Protein AF-A0A8T5LVL1-F1 (afdb_monomer_lite)

Foldseek 3Di:
DDDPPPPPDDDPDPQAAQPDFQWAKEFECQPPPVVLNVLGVLQQLSNQVNVHFYWYFPDQQCLQQWAADQPDIGGLVVCVPDPCSVLSSLQRGNLQWADEPAEIEGEPSRDPVSVVVSCVSSNHPYYHYDHCLVVLVVLCVVLVAPQDDSPDNGCLLAWYADHQLQEIEGAPDPVSVVVRVVVVVVDVHYYDHAHSVCSLLSQRQWDDRPLAIEGAPVRVRSCVSSVVSPGHYDHRPHRSVVCVSNVHHPNSRIDTYRPSPPPPPPPDDDDDDDPDDPDRDIGTDHHDD

Sequence (289 aa):
MFTFFQNLNSVSAKKTQVKDFDSALLIGAGAPLAEVFDERFSLAMVLAERGVDVYMHRSVWPRDTLFFSDNNIVDVDKLLESDNYGLEHEAYCGGKFLKGDNFIVASDSMIPAFRPRTEKLLNADKALYLNLTRELAQMYTTLNNDFYDDSDEHIDRLFNIGNRHKKIFTYNLTNLMAMANDVASETSYDVVALPFNEVRFAAVGFVELGDHMVVDCRAKKTMKVLKEVGYKIIPTPLGMIQTNKYLGSVRCTCTEMPKSLIPTVNDELEFKLFDSPKTQEFYKVQASR

Secondary structure (DSSP, 8-state):
----TTS-----S--PPP-S--EEEEEE--TT-HHHHHHHHHHHHHHHTTT--EEEES-S-HHHHEEEETTEEEEGGGGGGSTTHHHHHHHT-GGGEEE-SSEEEEETTS-GGGHHHHHHHHT-SEEEEE--HHHHHHHHHHHT-TT--TT---GGGTEEEETTTTEEEEES-HHHHHHHHHHHHTSS-EEEEE-GGGGGGTTT--EEETTEEEE-TT-HHHHHHHHHHT-EEEE-SS--HHHHHTT--TGGGEEEEEGGGS----S---------SSS---EE-----

Radius of gyration: 18.54 Å; chains: 1; bounding box: 42×41×53 Å

Structure (mmCIF, N/CA/C/O backbone):
data_AF-A0A8T5LVL1-F1
#
_entry.id   AF-A0A8T5LVL1-F1
#
loop_
_atom_site.group_PDB
_atom_site.id
_atom_site.type_symbol
_atom_site.label_atom_id
_atom_site.label_alt_id
_atom_site.label_comp_id
_atom_site.label_asym_id
_atom_site.label_entity_id
_atom_site.label_seq_id
_atom_site.pdbx_PDB_ins_code
_atom_site.Cartn_x
_atom_site.Cartn_y
_atom_site.Cartn_z
_atom_site.occupancy
_atom_site.B_iso_or_equiv
_atom_site.auth_seq_id
_atom_site.auth_comp_id
_atom_site.auth_asym_id
_atom_site.auth_atom_id
_atom_site.pdbx_PDB_model_num
ATOM 1 N N . MET A 1 1 ? 11.716 0.741 33.407 1.00 31.66 1 MET A N 1
ATOM 2 C CA . MET A 1 1 ? 11.274 2.146 33.304 1.00 31.66 1 MET A CA 1
ATOM 3 C C . MET A 1 1 ? 10.116 2.168 32.307 1.00 31.66 1 MET A C 1
ATOM 5 O O . MET A 1 1 ? 10.348 2.296 31.119 1.00 31.66 1 MET A O 1
ATOM 9 N N . PHE A 1 2 ? 8.899 1.885 32.785 1.00 32.06 2 PHE A N 1
ATOM 10 C CA . PHE A 1 2 ? 7.664 1.784 31.994 1.00 32.06 2 PHE A CA 1
ATOM 11 C C . PHE A 1 2 ? 6.700 2.854 32.512 1.00 32.06 2 PHE A C 1
ATOM 13 O O . PHE A 1 2 ? 6.147 2.705 33.597 1.00 32.06 2 PHE A O 1
ATOM 20 N N . THR A 1 3 ? 6.525 3.940 31.765 1.00 32.09 3 THR A N 1
ATOM 21 C CA . THR A 1 3 ? 5.624 5.051 32.130 1.00 32.09 3 THR A CA 1
ATOM 22 C C . THR A 1 3 ? 4.607 5.379 31.033 1.00 32.09 3 THR A C 1
ATOM 24 O O . THR A 1 3 ? 3.977 6.428 31.083 1.00 32.09 3 THR A O 1
ATOM 27 N N . PHE A 1 4 ? 4.393 4.492 30.052 1.00 40.06 4 PHE A N 1
ATOM 28 C CA . PHE A 1 4 ? 3.618 4.830 28.847 1.00 40.06 4 PHE A CA 1
ATOM 29 C C . PHE A 1 4 ? 2.189 4.264 28.759 1.00 40.06 4 PHE A C 1
ATOM 31 O O . PHE A 1 4 ? 1.417 4.705 27.913 1.00 40.06 4 PHE A O 1
ATOM 38 N N . PHE A 1 5 ? 1.768 3.369 29.657 1.00 40.62 5 PHE A N 1
ATOM 39 C CA . PHE A 1 5 ? 0.427 2.759 29.578 1.00 40.62 5 PHE A CA 1
ATOM 40 C C . PHE A 1 5 ? -0.734 3.647 30.068 1.00 40.62 5 PHE A C 1
ATOM 42 O O . PHE A 1 5 ? -1.881 3.210 30.053 1.00 40.62 5 PHE A O 1
ATOM 49 N N . GLN A 1 6 ? -0.490 4.893 30.491 1.00 34.28 6 GLN A N 1
ATOM 50 C CA . GLN A 1 6 ? -1.525 5.707 31.149 1.00 34.28 6 GLN A CA 1
ATOM 51 C C . GLN A 1 6 ? -2.311 6.677 30.249 1.00 34.28 6 GLN A C 1
ATOM 53 O O . GLN A 1 6 ? -3.247 7.297 30.743 1.00 34.28 6 GLN A O 1
ATOM 58 N N . ASN A 1 7 ? -2.035 6.767 28.942 1.00 34.06 7 ASN A N 1
ATOM 59 C CA . ASN A 1 7 ? -2.717 7.740 28.064 1.00 34.06 7 ASN A CA 1
ATOM 60 C C . ASN A 1 7 ? -3.659 7.155 26.994 1.00 34.06 7 ASN A C 1
ATOM 62 O O . ASN A 1 7 ? -4.095 7.887 26.111 1.00 34.06 7 ASN A O 1
ATOM 66 N N . LEU A 1 8 ? -4.059 5.880 27.083 1.00 39.84 8 LEU A N 1
ATOM 67 C CA . LEU A 1 8 ? -5.108 5.326 26.201 1.00 39.84 8 LEU A CA 1
ATOM 68 C C . LEU A 1 8 ? -6.544 5.559 26.706 1.00 39.84 8 LEU A C 1
ATOM 70 O O . LEU A 1 8 ? -7.511 5.158 26.057 1.00 39.84 8 LEU A O 1
ATOM 74 N N . ASN A 1 9 ? -6.714 6.263 27.827 1.00 35.59 9 ASN A N 1
ATOM 75 C CA . ASN A 1 9 ? -8.034 6.617 28.330 1.00 35.59 9 ASN A CA 1
ATOM 76 C C . ASN A 1 9 ? -8.548 7.916 27.701 1.00 35.59 9 ASN A C 1
ATOM 78 O O . ASN A 1 9 ? -8.090 9.005 28.034 1.00 35.59 9 ASN A O 1
ATOM 82 N N . SER A 1 10 ? -9.582 7.748 26.871 1.00 36.44 10 SER A N 1
ATOM 83 C CA . SER A 1 10 ? -10.691 8.672 26.565 1.00 36.44 10 SER A CA 1
ATOM 84 C C . SER A 1 10 ? -10.832 9.051 25.088 1.00 36.44 10 SER A C 1
ATOM 86 O O . SER A 1 10 ? -10.381 10.096 24.657 1.00 36.44 10 SER A O 1
ATOM 88 N N . VAL A 1 11 ? -11.562 8.222 24.330 1.00 35.31 11 VAL A N 1
ATOM 89 C CA . VAL A 1 11 ? -12.791 8.647 23.630 1.00 35.31 11 VAL A CA 1
ATOM 90 C C . VAL A 1 11 ? -13.685 7.409 23.493 1.00 35.31 11 VAL A C 1
ATOM 92 O O . VAL A 1 11 ? -13.465 6.546 22.644 1.00 35.31 11 VAL A O 1
ATOM 95 N N . SER A 1 12 ? -14.719 7.333 24.334 1.00 38.41 12 SER A N 1
ATOM 96 C CA . SER A 1 12 ? -15.876 6.443 24.168 1.00 38.41 12 SER A CA 1
ATOM 97 C C . SER A 1 12 ? -16.752 6.957 23.015 1.00 38.41 12 SER A C 1
ATOM 99 O O . SER A 1 12 ? -17.864 7.445 23.195 1.00 38.41 12 SER A O 1
ATOM 101 N N . ALA A 1 13 ? -16.211 6.924 21.801 1.00 43.75 13 ALA A N 1
ATOM 102 C CA . ALA A 1 13 ? -17.014 6.886 20.592 1.00 43.75 13 ALA A CA 1
ATOM 103 C C . ALA A 1 13 ? -17.188 5.404 20.276 1.00 43.75 13 ALA A C 1
ATOM 105 O O . ALA A 1 13 ? -16.220 4.652 20.396 1.00 43.75 13 ALA A O 1
ATOM 106 N N . LYS A 1 14 ? -18.393 4.964 19.889 1.00 48.97 14 LYS A N 1
ATOM 107 C CA . LYS A 1 14 ? -18.590 3.620 19.326 1.00 48.97 14 LYS A CA 1
ATOM 108 C C . LYS A 1 14 ? -17.524 3.415 18.247 1.00 48.97 14 LYS A C 1
ATOM 110 O O . LYS A 1 14 ? -17.624 4.018 17.181 1.00 48.97 14 LYS A O 1
ATOM 115 N N . LYS A 1 15 ? -16.474 2.644 18.550 1.00 67.00 15 LYS A N 1
ATOM 116 C CA . LYS A 1 15 ? -15.380 2.392 17.611 1.00 67.00 15 LYS A CA 1
ATOM 117 C C . LYS A 1 15 ? -16.007 1.636 16.442 1.00 67.00 15 LYS A C 1
ATOM 119 O O . LYS A 1 15 ? -16.557 0.552 16.639 1.00 67.00 15 LYS A O 1
ATOM 124 N N . THR A 1 16 ? -16.031 2.256 15.262 1.00 75.25 16 THR A N 1
ATOM 125 C CA . THR A 1 16 ? -16.603 1.646 14.059 1.00 75.25 16 THR A CA 1
ATOM 126 C C . THR A 1 16 ? -15.864 0.345 13.785 1.00 75.25 16 THR A C 1
ATOM 128 O O . THR A 1 16 ? -14.645 0.353 13.638 1.00 75.25 16 THR A O 1
ATOM 131 N N . GLN A 1 17 ? -16.604 -0.761 13.774 1.00 86.44 17 GLN A N 1
ATOM 132 C CA . GLN A 1 17 ? -16.056 -2.075 13.460 1.00 86.44 17 GLN A CA 1
ATOM 133 C C . GLN A 1 17 ? -15.735 -2.148 11.969 1.00 86.44 17 GLN A C 1
ATOM 135 O O . GLN A 1 17 ? -16.547 -1.715 11.141 1.00 86.44 17 GLN A O 1
ATOM 140 N N . VAL A 1 18 ? -14.575 -2.712 11.648 1.00 82.56 18 VAL A N 1
ATOM 141 C CA . VAL A 1 18 ? -14.240 -3.118 10.286 1.00 82.56 18 VAL A CA 1
ATOM 142 C C . VAL A 1 18 ? -15.057 -4.367 9.978 1.00 82.56 18 VAL A C 1
ATOM 144 O O . VAL A 1 18 ? -15.079 -5.318 10.755 1.00 82.56 18 VAL A O 1
ATOM 147 N N . LYS A 1 19 ? -15.790 -4.334 8.868 1.00 77.62 19 LYS A N 1
ATOM 148 C CA . LYS A 1 19 ? -16.563 -5.467 8.355 1.00 77.62 19 LYS A CA 1
ATOM 149 C C . LYS A 1 19 ? -16.030 -5.827 6.974 1.00 77.62 19 LYS A C 1
ATOM 151 O O . LYS A 1 19 ? -15.397 -4.991 6.335 1.00 77.62 19 LYS A O 1
ATOM 156 N N . ASP A 1 20 ? -16.317 -7.046 6.530 1.00 76.62 20 ASP A N 1
ATOM 157 C CA . ASP A 1 20 ? -16.031 -7.496 5.162 1.00 76.62 20 ASP A CA 1
ATOM 158 C C . ASP A 1 20 ? -14.530 -7.417 4.801 1.00 76.62 20 ASP A C 1
ATOM 160 O O . ASP A 1 20 ? -14.156 -7.007 3.704 1.00 76.62 20 ASP A O 1
ATOM 164 N N . PHE A 1 21 ? -13.666 -7.768 5.761 1.00 83.56 21 PHE A N 1
ATOM 165 C CA . PHE A 1 21 ? -12.236 -7.993 5.545 1.00 83.56 21 PHE A CA 1
ATOM 166 C C . PHE A 1 21 ? -11.938 -9.487 5.733 1.00 83.56 21 PHE A C 1
ATOM 168 O O . PHE A 1 21 ? -12.046 -10.031 6.839 1.00 83.56 21 PHE A O 1
ATOM 175 N N . ASP A 1 22 ? -11.601 -10.155 4.631 1.00 82.75 22 ASP A N 1
ATOM 176 C CA . ASP A 1 22 ? -11.501 -11.621 4.547 1.00 82.75 22 ASP A CA 1
ATOM 177 C C . ASP A 1 22 ? -10.097 -12.168 4.845 1.00 82.75 22 ASP A C 1
ATOM 179 O O . ASP A 1 22 ? -9.862 -13.376 4.789 1.00 82.75 22 ASP A O 1
ATOM 183 N N . SER A 1 23 ? -9.190 -11.289 5.263 1.00 85.81 23 SER A N 1
ATOM 184 C CA . SER A 1 23 ? -7.816 -11.614 5.641 1.00 85.81 23 SER A CA 1
ATOM 185 C C . SER A 1 23 ? -7.558 -11.286 7.112 1.00 85.81 23 SER A C 1
ATOM 187 O O . SER A 1 23 ? -8.309 -10.549 7.753 1.00 85.81 23 SER A O 1
ATOM 189 N N . ALA A 1 24 ? -6.485 -11.843 7.660 1.00 88.69 24 ALA A N 1
ATOM 190 C CA . ALA A 1 24 ? -5.794 -11.264 8.802 1.00 88.69 24 ALA A CA 1
ATOM 191 C C . ALA A 1 24 ? -4.769 -10.233 8.314 1.00 88.69 24 ALA A C 1
ATOM 193 O O . ALA A 1 24 ? -4.301 -10.287 7.175 1.00 88.69 24 ALA A O 1
ATOM 194 N N . LEU A 1 25 ? -4.390 -9.308 9.192 1.00 92.06 25 LEU A N 1
ATOM 195 C CA . LEU A 1 25 ? -3.299 -8.377 8.944 1.00 92.06 25 LEU A CA 1
ATOM 196 C C . LEU A 1 25 ? -2.078 -8.778 9.769 1.00 92.06 25 LEU A C 1
ATOM 198 O O . LEU A 1 25 ? -2.124 -8.813 11.000 1.00 92.06 25 LEU A O 1
ATOM 202 N N . LEU A 1 26 ? -0.976 -9.057 9.084 1.00 90.56 26 LEU A N 1
ATOM 203 C CA . LEU A 1 26 ? 0.307 -9.335 9.706 1.00 90.56 26 LEU A CA 1
ATOM 204 C C . LEU A 1 26 ? 1.130 -8.051 9.776 1.00 90.56 26 LEU A C 1
ATOM 206 O O . LEU A 1 26 ? 1.414 -7.457 8.742 1.00 90.56 26 LEU A O 1
ATOM 210 N N . ILE A 1 27 ? 1.536 -7.633 10.971 1.00 91.12 27 ILE A N 1
ATOM 211 C CA . ILE A 1 27 ? 2.300 -6.407 11.221 1.00 91.12 27 ILE A CA 1
ATOM 212 C C . ILE A 1 27 ? 3.695 -6.769 11.732 1.00 91.12 27 ILE A C 1
ATOM 214 O O . ILE A 1 27 ? 3.861 -7.616 12.606 1.00 91.12 27 ILE A O 1
ATOM 218 N N . GLY A 1 28 ? 4.723 -6.123 11.193 1.00 87.56 28 GLY A N 1
ATOM 219 C CA . GLY A 1 28 ? 6.102 -6.356 11.602 1.00 87.56 28 GLY A CA 1
ATOM 220 C C . GLY A 1 28 ? 6.395 -5.718 12.953 1.00 87.56 28 GLY A C 1
ATOM 221 O O . GLY A 1 28 ? 6.216 -4.515 13.111 1.00 87.56 28 GLY A O 1
ATOM 222 N N . ALA A 1 29 ? 6.916 -6.474 13.912 1.00 76.25 29 ALA A N 1
ATOM 223 C CA . ALA A 1 29 ? 7.291 -5.982 15.233 1.00 76.25 29 ALA A CA 1
ATOM 224 C C . ALA A 1 29 ? 8.442 -4.972 15.172 1.00 76.25 29 ALA A C 1
ATOM 226 O O . ALA A 1 29 ? 8.540 -4.104 16.028 1.00 76.25 29 ALA A O 1
ATOM 227 N N . GLY A 1 30 ? 9.298 -5.040 14.150 1.00 63.72 30 GLY A N 1
ATOM 228 C CA . GLY A 1 30 ? 10.387 -4.078 13.995 1.00 63.72 30 GLY A CA 1
ATOM 229 C C . GLY A 1 30 ? 11.560 -4.302 14.953 1.00 63.72 30 GLY A C 1
ATOM 230 O O . GLY A 1 30 ? 12.394 -3.416 15.081 1.00 63.72 30 GLY A O 1
ATOM 231 N N . ALA A 1 31 ? 11.660 -5.458 15.619 1.00 57.34 31 ALA A N 1
ATOM 232 C CA . ALA A 1 31 ? 12.810 -5.776 16.466 1.00 57.34 31 ALA A CA 1
ATOM 233 C C . ALA A 1 31 ? 14.105 -5.828 15.622 1.00 57.34 31 ALA A C 1
ATOM 235 O O . ALA A 1 31 ? 14.091 -6.449 14.557 1.00 57.34 31 ALA A O 1
ATOM 236 N N . PRO A 1 32 ? 15.220 -5.202 16.060 1.00 54.16 32 PRO A N 1
ATOM 237 C CA . PRO A 1 32 ? 15.482 -4.615 17.385 1.00 54.16 32 PRO A CA 1
ATOM 238 C C . PRO A 1 32 ? 15.192 -3.100 17.530 1.00 54.16 32 PRO A C 1
ATOM 240 O O . PRO A 1 32 ? 15.604 -2.487 18.513 1.00 54.16 32 PRO A O 1
ATOM 243 N N . LEU A 1 33 ? 14.512 -2.460 16.579 1.00 66.00 33 LEU A N 1
ATOM 244 C CA . LEU A 1 33 ? 14.256 -1.015 16.578 1.00 66.00 33 LEU A CA 1
ATOM 245 C C . LEU A 1 33 ? 13.099 -0.657 17.531 1.00 66.00 33 LEU A C 1
ATOM 247 O O . LEU A 1 33 ? 11.949 -0.538 17.113 1.00 66.00 33 LEU A O 1
ATOM 251 N N . ALA A 1 34 ? 13.400 -0.474 18.822 1.00 68.31 34 ALA A N 1
ATOM 252 C CA . ALA A 1 34 ? 12.400 -0.215 19.870 1.00 68.31 34 ALA A CA 1
ATOM 253 C C . ALA A 1 34 ? 11.428 0.936 19.534 1.00 68.31 34 ALA A C 1
ATOM 255 O O . ALA A 1 34 ? 10.226 0.812 19.742 1.00 68.31 34 ALA A O 1
ATOM 256 N N . GLU A 1 35 ? 11.920 2.026 18.938 1.00 69.88 35 GLU A N 1
ATOM 257 C CA . GLU A 1 35 ? 11.075 3.173 18.575 1.00 69.88 35 GLU A CA 1
ATOM 258 C C . GLU A 1 35 ? 10.087 2.852 17.432 1.00 69.88 35 GLU A C 1
ATOM 260 O O . GLU A 1 35 ? 9.012 3.441 17.350 1.00 69.88 35 GLU A O 1
ATOM 265 N N . VAL A 1 36 ? 10.431 1.904 16.553 1.00 75.69 36 VAL A N 1
ATOM 266 C CA . VAL A 1 36 ? 9.552 1.407 15.479 1.00 75.69 36 VAL A CA 1
ATOM 267 C C . VAL A 1 36 ? 8.518 0.428 16.042 1.00 75.69 36 VAL A C 1
ATOM 269 O O . VAL A 1 36 ? 7.373 0.408 15.583 1.00 75.69 36 VAL A O 1
ATOM 272 N N . PHE A 1 37 ? 8.897 -0.358 17.056 1.00 79.00 37 PHE A N 1
ATOM 273 C CA . PHE A 1 37 ? 7.986 -1.274 17.743 1.00 79.00 37 PHE A CA 1
ATOM 274 C C . PHE A 1 37 ? 6.791 -0.524 18.343 1.00 79.00 37 PHE A C 1
ATOM 276 O O . PHE A 1 37 ? 5.655 -0.949 18.144 1.00 79.00 37 PHE A O 1
ATOM 283 N N . ASP A 1 38 ? 7.014 0.622 18.991 1.00 79.25 38 ASP A N 1
ATOM 284 C CA . ASP A 1 38 ? 5.943 1.401 19.629 1.00 79.25 38 ASP A CA 1
ATOM 285 C C . ASP A 1 38 ? 4.875 1.889 18.632 1.00 79.25 38 ASP A C 1
ATOM 287 O O . ASP A 1 38 ? 3.672 1.767 18.895 1.00 79.25 38 ASP A O 1
ATOM 291 N N . GLU A 1 39 ? 5.288 2.401 17.464 1.00 88.25 39 GLU A N 1
ATOM 292 C CA . GLU A 1 39 ? 4.375 2.847 16.397 1.00 88.25 39 GLU A CA 1
ATOM 293 C C . GLU A 1 39 ? 3.483 1.696 15.916 1.00 88.25 39 GLU A C 1
ATOM 295 O O . GLU A 1 39 ? 2.257 1.826 15.808 1.00 88.25 39 GLU A O 1
ATOM 300 N N . ARG A 1 40 ? 4.104 0.546 15.653 1.00 89.25 40 ARG A N 1
ATOM 301 C CA . ARG A 1 40 ? 3.457 -0.604 15.019 1.00 89.25 40 ARG A CA 1
ATOM 302 C C . ARG A 1 40 ? 2.626 -1.424 15.992 1.00 89.25 40 ARG A C 1
ATOM 304 O O . ARG A 1 40 ? 1.534 -1.854 15.634 1.00 89.25 40 ARG A O 1
ATOM 311 N N . PHE A 1 41 ? 3.084 -1.575 17.231 1.00 87.75 41 PHE A N 1
ATOM 312 C CA . PHE A 1 41 ? 2.302 -2.196 18.294 1.00 87.75 41 PHE A CA 1
ATOM 313 C C . PHE A 1 41 ? 1.048 -1.370 18.600 1.00 87.75 41 PHE A C 1
ATOM 315 O O . PHE A 1 41 ? -0.052 -1.916 18.688 1.00 87.75 41 PHE A O 1
ATOM 322 N N . SER A 1 42 ? 1.175 -0.040 18.671 1.00 87.75 42 SER A N 1
ATOM 323 C CA . SER A 1 42 ? 0.018 0.844 18.855 1.00 87.75 42 SER A CA 1
ATOM 324 C C . SER A 1 42 ? -0.984 0.705 17.706 1.00 87.75 42 SER A C 1
ATOM 326 O O . SER A 1 42 ? -2.191 0.614 17.942 1.00 87.75 42 SER A O 1
ATOM 328 N N . LEU A 1 43 ? -0.500 0.658 16.459 1.00 92.19 43 LEU A N 1
ATOM 329 C CA . LEU A 1 43 ? -1.341 0.400 15.290 1.00 92.19 43 LEU A CA 1
ATOM 330 C C . LEU A 1 43 ? -2.061 -0.954 15.400 1.00 92.19 43 LEU A C 1
ATOM 332 O O . LEU A 1 43 ? -3.274 -1.015 15.197 1.00 92.19 43 LEU A O 1
ATOM 336 N N . ALA A 1 44 ? -1.339 -2.012 15.771 1.00 91.31 44 ALA A N 1
ATOM 337 C CA . ALA A 1 44 ? -1.891 -3.351 15.925 1.00 91.31 44 ALA A CA 1
ATOM 338 C C . ALA A 1 44 ? -3.046 -3.389 16.937 1.00 91.31 44 ALA A C 1
ATOM 340 O O . ALA A 1 44 ? -4.115 -3.920 16.635 1.00 91.31 44 ALA A O 1
ATOM 341 N N . MET A 1 45 ? -2.874 -2.745 18.096 1.00 87.94 45 MET A N 1
ATOM 342 C CA . MET A 1 45 ? -3.916 -2.641 19.122 1.00 87.94 45 MET A CA 1
ATOM 343 C C . MET A 1 45 ? -5.164 -1.911 18.606 1.00 87.94 45 MET A C 1
ATOM 345 O O . MET A 1 45 ? -6.280 -2.402 18.761 1.00 87.94 45 MET A O 1
ATOM 349 N N . VAL A 1 46 ? -4.992 -0.764 17.939 1.00 90.44 46 VAL A N 1
ATOM 350 C CA . VAL A 1 46 ? -6.102 0.033 17.377 1.00 90.44 46 VAL A CA 1
ATOM 351 C C . VAL A 1 46 ? -6.916 -0.756 16.349 1.00 90.44 46 VAL A C 1
ATOM 353 O O . VAL A 1 46 ? -8.140 -0.596 16.281 1.00 90.44 46 VAL A O 1
ATOM 356 N N . LEU A 1 47 ? -6.253 -1.579 15.538 1.00 92.62 47 LEU A N 1
ATOM 357 C CA . LEU A 1 47 ? -6.901 -2.421 14.535 1.00 92.62 47 LEU A CA 1
ATOM 358 C C . LEU A 1 47 ? -7.610 -3.624 15.174 1.00 92.62 47 LEU A C 1
ATOM 360 O O . LEU A 1 47 ? -8.769 -3.876 14.842 1.00 92.62 47 LEU A O 1
ATOM 364 N N . ALA A 1 48 ? -6.987 -4.282 16.156 1.00 90.12 48 ALA A N 1
ATOM 365 C CA . ALA A 1 48 ? -7.606 -5.370 16.916 1.00 90.12 48 ALA A CA 1
ATOM 366 C C . ALA A 1 48 ? -8.888 -4.913 17.641 1.00 90.12 48 ALA A C 1
ATOM 368 O O . ALA A 1 48 ? -9.923 -5.573 17.576 1.00 90.12 48 ALA A O 1
ATOM 369 N N . GLU A 1 49 ? -8.883 -3.721 18.248 1.00 88.12 49 GLU A N 1
ATOM 370 C CA . GLU A 1 49 ? -10.075 -3.112 18.865 1.00 88.12 49 GLU A CA 1
ATOM 371 C C . GLU A 1 49 ? -11.230 -2.850 17.878 1.00 88.12 49 GLU A C 1
ATOM 373 O O . GLU A 1 49 ? -12.384 -2.677 18.283 1.00 88.12 49 GLU A O 1
ATOM 378 N N . ARG A 1 50 ? -10.927 -2.774 16.577 1.00 89.31 50 ARG A N 1
ATOM 379 C CA . ARG A 1 50 ? -11.903 -2.567 15.496 1.00 89.31 50 ARG A CA 1
ATOM 380 C C . ARG A 1 50 ? -12.343 -3.873 14.838 1.00 89.31 50 ARG A C 1
ATOM 382 O O . ARG A 1 50 ? -13.030 -3.809 13.821 1.00 89.31 50 ARG A O 1
ATOM 389 N N . GLY A 1 51 ? -11.967 -5.014 15.414 1.00 88.44 51 GLY A N 1
ATOM 390 C CA . GLY A 1 51 ? -12.368 -6.336 14.942 1.00 88.44 51 GLY A CA 1
ATOM 391 C C . GLY A 1 51 ? -11.526 -6.871 13.786 1.00 88.44 51 GLY A C 1
ATOM 392 O O . GLY A 1 51 ? -11.946 -7.819 13.132 1.00 88.44 51 GLY A O 1
ATOM 393 N N . VAL A 1 52 ? -10.361 -6.275 13.513 1.00 90.62 52 VAL A N 1
ATOM 394 C CA . VAL A 1 52 ? -9.401 -6.827 12.549 1.00 90.62 52 VAL A CA 1
ATOM 395 C C . VAL A 1 52 ? -8.616 -7.943 13.236 1.00 90.62 52 VAL A C 1
ATOM 397 O O . VAL A 1 52 ? -8.089 -7.739 14.329 1.00 90.62 52 VAL A O 1
ATOM 400 N N . ASP A 1 53 ? -8.499 -9.103 12.593 1.00 89.50 53 ASP A N 1
ATOM 401 C CA . ASP A 1 53 ? -7.604 -10.166 13.052 1.00 89.50 53 ASP A CA 1
ATOM 402 C C . ASP A 1 53 ? -6.153 -9.738 12.799 1.00 89.50 53 ASP A C 1
ATOM 404 O O . ASP A 1 53 ? -5.683 -9.748 11.661 1.00 89.50 53 ASP A O 1
ATOM 408 N N . VAL A 1 54 ? -5.447 -9.313 13.851 1.00 89.88 54 VAL A N 1
ATOM 409 C CA . VAL A 1 54 ? -4.079 -8.786 13.750 1.00 89.88 54 VAL A CA 1
ATOM 410 C C . VAL A 1 54 ? -3.074 -9.739 14.383 1.00 89.88 54 VAL A C 1
ATOM 412 O O . VAL A 1 54 ? -3.252 -10.195 15.514 1.00 89.88 54 VAL A O 1
ATOM 415 N N . TYR A 1 55 ? -1.977 -9.979 13.668 1.00 88.50 55 TYR A N 1
ATOM 416 C CA . TYR A 1 55 ? -0.839 -10.765 14.129 1.00 88.50 55 TYR A CA 1
ATOM 417 C C . TYR A 1 55 ? 0.435 -9.930 14.050 1.00 88.50 55 TYR A C 1
ATOM 419 O O . TYR A 1 55 ? 0.656 -9.225 13.071 1.00 88.50 55 TYR A O 1
ATOM 427 N N . MET A 1 56 ? 1.294 -10.024 15.058 1.00 86.44 56 MET A N 1
ATOM 428 C CA . MET A 1 56 ? 2.638 -9.450 15.027 1.00 86.44 56 MET A CA 1
ATOM 429 C C . MET A 1 56 ? 3.639 -10.508 14.552 1.00 86.44 56 MET A C 1
ATOM 431 O O . MET A 1 56 ? 3.546 -11.668 14.953 1.00 86.44 56 MET A O 1
ATOM 435 N N . HIS A 1 57 ? 4.602 -10.111 13.721 1.00 82.75 57 HIS A N 1
ATOM 436 C CA . HIS A 1 57 ? 5.675 -10.964 13.200 1.00 82.75 57 HIS A CA 1
ATOM 437 C C . HIS A 1 57 ? 7.049 -10.374 13.502 1.00 82.75 57 HIS A C 1
ATOM 439 O O . HIS A 1 57 ? 7.200 -9.160 13.551 1.00 82.75 57 HIS A O 1
ATOM 445 N N . ARG A 1 58 ? 8.089 -11.202 13.625 1.00 76.69 58 ARG A N 1
ATOM 446 C CA . ARG A 1 58 ? 9.456 -10.714 13.886 1.00 76.69 58 ARG A CA 1
ATOM 447 C C . ARG A 1 58 ? 10.054 -9.852 12.761 1.00 76.69 58 ARG A C 1
ATOM 449 O O . ARG A 1 58 ? 10.904 -9.016 13.045 1.00 76.69 58 ARG A O 1
ATOM 456 N N . SER A 1 59 ? 9.636 -10.058 11.505 1.00 78.50 59 SER A N 1
ATOM 457 C CA . SER A 1 59 ? 10.168 -9.307 10.351 1.00 78.50 59 SER A CA 1
ATOM 458 C C . SER A 1 59 ? 9.903 -7.810 10.511 1.00 78.50 59 SER A C 1
ATOM 460 O O . SER A 1 59 ? 8.818 -7.397 10.924 1.00 78.50 59 SER A O 1
ATOM 462 N N . VAL A 1 60 ? 10.897 -6.989 10.167 1.00 79.38 60 VAL A N 1
ATOM 463 C CA . VAL A 1 60 ? 10.746 -5.530 10.142 1.00 79.38 60 VAL A CA 1
ATOM 464 C C . VAL A 1 60 ? 9.861 -5.106 8.968 1.00 79.38 60 VAL A C 1
ATOM 466 O O . VAL A 1 60 ? 9.092 -4.162 9.115 1.00 79.38 60 VAL A O 1
ATOM 469 N N . TRP A 1 61 ? 9.893 -5.809 7.842 1.00 85.75 61 TRP A N 1
ATOM 470 C CA . TRP A 1 61 ? 9.117 -5.465 6.650 1.00 85.75 61 TRP A CA 1
ATOM 471 C C . TRP A 1 61 ? 8.418 -6.721 6.135 1.00 85.75 61 TRP A C 1
ATOM 473 O O . TRP A 1 61 ? 8.831 -7.297 5.134 1.00 85.75 61 TRP A O 1
ATOM 483 N N . PRO A 1 62 ? 7.364 -7.203 6.825 1.00 85.44 62 PRO A N 1
ATOM 484 C CA . PRO A 1 62 ? 6.699 -8.442 6.430 1.00 85.44 62 PRO A CA 1
ATOM 485 C C . PRO A 1 62 ? 6.068 -8.339 5.040 1.00 85.44 62 PRO A C 1
ATOM 487 O O . PRO A 1 62 ? 5.912 -9.361 4.388 1.00 85.44 62 PRO A O 1
ATOM 490 N N . ARG A 1 63 ? 5.739 -7.126 4.569 1.00 88.38 63 ARG A N 1
ATOM 491 C CA . ARG A 1 63 ? 5.336 -6.900 3.179 1.00 88.38 63 ARG A CA 1
ATOM 492 C C . ARG A 1 63 ? 6.403 -7.376 2.202 1.00 88.38 63 ARG A C 1
ATOM 494 O O . ARG A 1 63 ? 6.068 -8.028 1.222 1.00 88.38 63 ARG A O 1
ATOM 501 N N . ASP A 1 64 ? 7.653 -7.037 2.477 1.00 84.06 64 ASP A N 1
ATOM 502 C CA . ASP A 1 64 ? 8.753 -7.284 1.557 1.00 84.06 64 ASP A CA 1
ATOM 503 C C . ASP A 1 64 ? 9.231 -8.729 1.621 1.00 84.06 64 ASP A C 1
ATOM 505 O O . ASP A 1 64 ? 9.675 -9.255 0.610 1.00 84.06 64 ASP A O 1
ATOM 509 N N . THR A 1 65 ? 9.069 -9.393 2.770 1.00 77.38 65 THR A N 1
ATOM 510 C CA . THR A 1 65 ? 9.658 -10.720 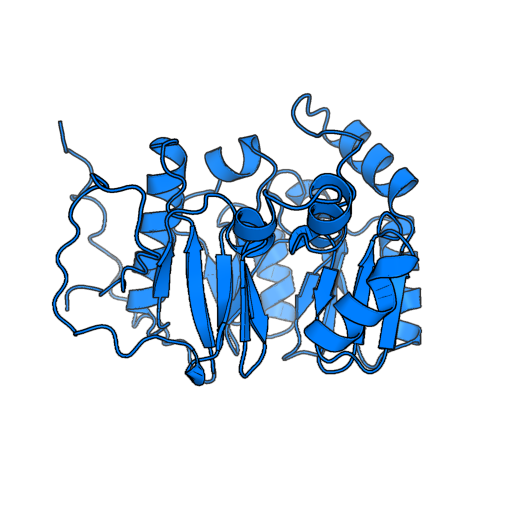2.985 1.00 77.38 65 THR A CA 1
ATOM 511 C C . THR A 1 65 ? 8.661 -11.876 3.013 1.00 77.38 65 THR A C 1
ATOM 513 O O . THR A 1 65 ? 9.068 -13.028 2.867 1.00 77.38 65 THR A O 1
ATOM 516 N N . LEU A 1 66 ? 7.356 -11.610 3.157 1.00 78.56 66 LEU A N 1
ATOM 517 C CA . LEU A 1 66 ? 6.325 -12.647 3.253 1.00 78.56 66 LEU A CA 1
ATOM 518 C C . LEU A 1 66 ? 5.229 -12.467 2.204 1.00 78.56 66 LEU A C 1
ATOM 520 O O . LEU A 1 66 ? 4.457 -11.506 2.217 1.00 78.56 66 LEU A O 1
ATOM 524 N N . PHE A 1 67 ? 5.110 -13.472 1.345 1.00 75.69 67 PHE A N 1
ATOM 525 C CA . PHE A 1 67 ? 4.129 -13.524 0.273 1.00 75.69 67 PHE A CA 1
ATOM 526 C C . PHE A 1 67 ? 3.104 -14.592 0.574 1.00 75.69 67 PHE A C 1
ATOM 528 O O . PHE A 1 67 ? 3.438 -15.768 0.734 1.00 75.69 67 PHE A O 1
ATOM 535 N N . PHE A 1 68 ? 1.846 -14.182 0.585 1.00 73.69 68 PHE A N 1
ATOM 536 C CA . PHE A 1 68 ? 0.728 -15.078 0.793 1.00 73.69 68 PHE A CA 1
ATOM 537 C C . PHE A 1 68 ? -0.042 -15.257 -0.514 1.00 73.69 68 PHE A C 1
ATOM 539 O O . PHE A 1 68 ? -0.377 -14.297 -1.204 1.00 73.69 68 PHE A O 1
ATOM 546 N N . SER A 1 69 ? -0.332 -16.510 -0.834 1.00 67.12 69 SER A N 1
ATOM 547 C CA . SER A 1 69 ? -1.346 -16.915 -1.811 1.00 67.12 69 SER A CA 1
ATOM 548 C C . SER A 1 69 ? -2.375 -17.778 -1.086 1.00 67.12 69 SER A C 1
ATOM 550 O O . SER A 1 69 ? -2.111 -18.201 0.036 1.00 67.12 69 SER A O 1
ATOM 552 N N . ASP A 1 70 ? -3.514 -18.089 -1.703 1.00 65.50 70 ASP A N 1
ATOM 553 C CA . ASP A 1 70 ? -4.630 -18.781 -1.033 1.00 65.50 70 ASP A CA 1
ATOM 554 C C . ASP A 1 70 ? -4.228 -20.065 -0.281 1.00 65.50 70 ASP A C 1
ATOM 556 O O . ASP A 1 70 ? -4.846 -20.409 0.728 1.00 65.50 70 ASP A O 1
ATOM 560 N N . ASN A 1 71 ? -3.171 -20.747 -0.748 1.00 63.47 71 ASN A N 1
ATOM 561 C CA . ASN A 1 71 ? -2.700 -22.020 -0.196 1.00 63.47 71 ASN A CA 1
ATOM 562 C C . ASN A 1 71 ? -1.190 -22.085 0.103 1.00 63.47 71 ASN A C 1
ATOM 564 O O . ASN A 1 71 ? -0.717 -23.143 0.506 1.00 63.47 71 ASN A O 1
ATOM 568 N N . ASN A 1 72 ? -0.412 -21.017 -0.111 1.00 65.94 72 ASN A N 1
ATOM 569 C CA . ASN A 1 72 ? 1.041 -21.044 0.111 1.00 65.94 72 ASN A CA 1
ATOM 570 C C . ASN A 1 72 ? 1.560 -19.765 0.764 1.00 65.94 72 ASN A C 1
ATOM 572 O O . ASN A 1 72 ? 1.064 -18.671 0.493 1.00 65.94 72 ASN A O 1
ATOM 576 N N . ILE A 1 73 ? 2.635 -19.931 1.536 1.00 71.25 73 ILE A N 1
ATOM 577 C CA . ILE A 1 73 ? 3.464 -18.856 2.080 1.00 71.25 73 ILE A CA 1
ATOM 578 C C . ILE A 1 73 ? 4.844 -18.965 1.430 1.00 71.25 73 ILE A C 1
ATOM 580 O O . ILE A 1 73 ? 5.472 -20.023 1.502 1.00 71.25 73 ILE A O 1
ATOM 584 N N . VAL A 1 74 ? 5.327 -17.885 0.819 1.00 69.75 74 VAL A N 1
ATOM 585 C CA . VAL A 1 74 ? 6.726 -17.758 0.395 1.00 69.75 74 VAL A CA 1
ATOM 586 C C . VAL A 1 74 ? 7.412 -16.782 1.343 1.00 69.75 74 VAL A C 1
ATOM 588 O O . VAL A 1 74 ? 7.050 -15.611 1.414 1.00 69.75 74 VAL A O 1
ATOM 591 N N . ASP A 1 75 ? 8.372 -17.305 2.099 1.00 72.56 75 ASP A N 1
ATOM 592 C CA . ASP A 1 75 ? 9.230 -16.558 3.017 1.00 72.56 75 ASP A CA 1
ATOM 593 C C . ASP A 1 75 ? 10.557 -16.303 2.299 1.00 72.56 75 ASP A C 1
ATOM 595 O O . ASP A 1 75 ? 11.378 -17.210 2.146 1.00 72.56 75 ASP A O 1
ATOM 599 N N . VAL A 1 76 ? 10.710 -15.092 1.770 1.00 67.75 76 VAL A N 1
ATOM 600 C CA . VAL A 1 76 ? 11.829 -14.703 0.902 1.00 67.75 76 VAL A CA 1
ATOM 601 C C . VAL A 1 76 ? 13.133 -14.682 1.690 1.00 67.75 76 VAL A C 1
ATOM 603 O O . VAL A 1 76 ? 14.162 -15.102 1.168 1.00 67.75 76 VAL A O 1
ATOM 606 N N . ASP A 1 77 ? 13.078 -14.347 2.982 1.00 65.75 77 ASP A N 1
ATOM 607 C CA . ASP A 1 77 ? 14.233 -14.423 3.882 1.00 65.75 77 ASP A CA 1
ATOM 608 C C . ASP A 1 77 ? 14.732 -15.870 4.039 1.00 65.75 77 ASP A C 1
ATOM 610 O O . ASP A 1 77 ? 15.888 -16.106 4.362 1.00 65.75 77 ASP A O 1
ATOM 614 N N . LYS A 1 78 ? 13.902 -16.891 3.800 1.00 64.94 78 LYS A N 1
ATOM 615 C CA . LYS A 1 78 ? 14.357 -18.294 3.814 1.00 64.94 78 LYS A CA 1
ATOM 616 C C . LYS A 1 78 ? 14.954 -18.757 2.490 1.00 64.94 78 LYS A C 1
ATOM 618 O O . LYS A 1 78 ? 15.526 -19.842 2.440 1.00 64.94 78 LYS A O 1
ATOM 623 N N . LEU A 1 79 ? 14.865 -17.943 1.440 1.00 61.88 79 LEU A N 1
ATOM 624 C CA . LEU A 1 79 ? 15.560 -18.180 0.174 1.00 61.88 79 LEU A CA 1
ATOM 625 C C . LEU A 1 79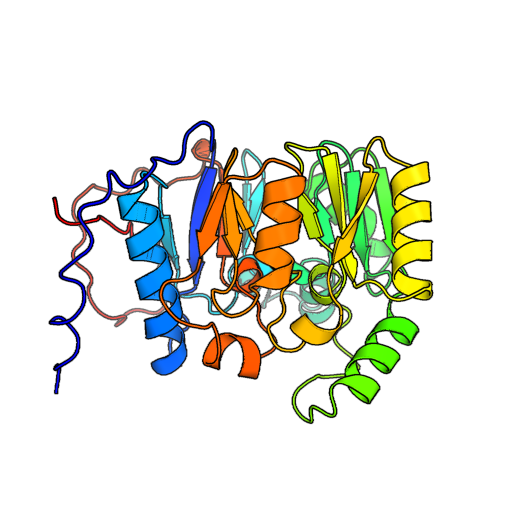 ? 17.035 -17.737 0.234 1.00 61.88 79 LEU A C 1
ATOM 627 O O . LEU A 1 79 ? 17.748 -17.894 -0.752 1.00 61.88 79 LEU A O 1
ATOM 631 N N . LEU A 1 80 ? 17.508 -17.247 1.395 1.00 54.12 80 LEU A N 1
ATOM 632 C CA . LEU A 1 80 ? 18.886 -16.807 1.682 1.00 54.12 80 LEU A CA 1
ATOM 633 C C . LEU A 1 80 ? 19.988 -17.820 1.331 1.00 54.12 80 LEU A C 1
ATOM 635 O O . LEU A 1 80 ? 21.149 -17.438 1.219 1.00 54.12 80 LEU A O 1
ATOM 639 N N . GLU A 1 81 ? 19.644 -19.096 1.165 1.00 51.62 81 GLU A N 1
ATOM 640 C CA . GLU A 1 81 ? 20.593 -20.166 0.838 1.00 51.62 81 GLU A CA 1
ATOM 641 C C . GLU A 1 81 ? 20.725 -20.429 -0.675 1.00 51.62 81 GLU A C 1
ATOM 643 O O . GLU A 1 81 ? 21.470 -21.325 -1.073 1.00 51.62 81 GLU A O 1
ATOM 648 N N . SER A 1 82 ? 20.020 -19.678 -1.533 1.00 58.41 82 SER A N 1
ATOM 649 C CA . SER A 1 82 ? 20.146 -19.805 -2.988 1.00 58.41 82 SER A CA 1
ATOM 650 C C . SER A 1 82 ? 21.277 -18.921 -3.532 1.00 58.41 82 SER A C 1
ATOM 652 O O . SER A 1 82 ? 21.430 -17.763 -3.141 1.00 58.41 82 SER A O 1
ATOM 654 N N . ASP A 1 83 ? 22.034 -19.428 -4.513 1.00 55.38 83 ASP A N 1
ATOM 655 C CA . ASP A 1 83 ? 23.050 -18.649 -5.252 1.00 55.38 83 ASP A CA 1
ATOM 656 C C . ASP A 1 83 ? 22.454 -17.418 -5.974 1.00 55.38 83 ASP A C 1
ATOM 658 O O . ASP A 1 83 ? 23.182 -16.552 -6.458 1.00 55.38 83 ASP A O 1
ATOM 662 N N . ASN A 1 84 ? 21.121 -17.329 -6.043 1.00 60.03 84 ASN A N 1
ATOM 663 C CA . ASN A 1 84 ? 20.368 -16.256 -6.679 1.00 60.03 84 ASN A CA 1
ATOM 664 C C . ASN A 1 84 ? 19.649 -15.353 -5.669 1.00 60.03 84 ASN A C 1
ATOM 666 O O . ASN A 1 84 ? 18.800 -14.576 -6.097 1.00 60.03 84 ASN A O 1
ATOM 670 N N . TYR A 1 85 ? 19.963 -15.419 -4.369 1.00 61.16 85 TYR A N 1
ATOM 671 C CA . TYR A 1 85 ? 19.206 -14.709 -3.333 1.00 61.16 85 TYR A CA 1
ATOM 672 C C . TYR A 1 85 ? 18.957 -13.231 -3.656 1.00 61.16 85 TYR A C 1
ATOM 674 O O . TYR A 1 85 ? 17.826 -12.778 -3.560 1.00 61.16 85 TYR A O 1
ATOM 682 N N . GLY A 1 86 ? 19.972 -12.482 -4.104 1.00 66.38 86 GLY A N 1
ATOM 683 C CA . GLY A 1 86 ? 19.786 -11.071 -4.466 1.00 66.38 86 GLY A CA 1
ATOM 684 C C . GLY A 1 86 ? 18.793 -10.874 -5.618 1.00 66.38 86 GLY A C 1
ATOM 685 O O . GLY A 1 86 ? 17.954 -9.984 -5.572 1.00 66.38 86 GLY A O 1
ATOM 686 N N . LEU A 1 87 ? 18.835 -11.751 -6.623 1.00 65.31 87 LEU A N 1
ATOM 687 C CA . LEU A 1 87 ? 17.928 -11.717 -7.772 1.00 65.31 87 LEU A CA 1
ATOM 688 C C . LEU A 1 87 ? 16.504 -12.148 -7.386 1.00 65.31 87 LEU A C 1
ATOM 690 O O . LEU A 1 87 ? 15.532 -11.575 -7.873 1.00 65.31 87 LEU A O 1
ATOM 694 N N . GLU A 1 88 ? 16.375 -13.147 -6.511 1.00 66.81 88 GLU A N 1
ATOM 695 C CA . GLU A 1 88 ? 15.088 -13.614 -5.994 1.00 66.81 88 GLU A CA 1
ATOM 696 C C . GLU A 1 88 ? 14.471 -12.600 -5.028 1.00 66.81 88 GLU A C 1
ATOM 698 O O . GLU A 1 88 ? 13.280 -12.341 -5.123 1.00 66.81 88 GL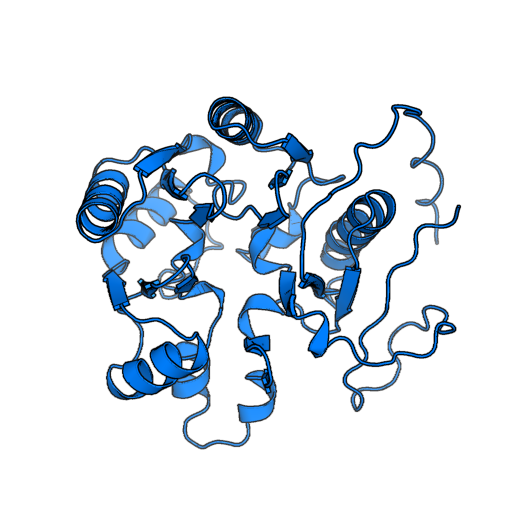U A O 1
ATOM 703 N N . HIS A 1 89 ? 15.256 -11.968 -4.158 1.00 69.06 89 HIS A N 1
ATOM 704 C CA . HIS A 1 89 ? 14.786 -10.911 -3.267 1.00 69.06 89 HIS A CA 1
ATOM 705 C C . HIS A 1 89 ? 14.268 -9.706 -4.057 1.00 69.06 89 HIS A C 1
ATOM 707 O O . HIS A 1 89 ? 13.156 -9.249 -3.810 1.00 69.06 89 HIS A O 1
ATOM 713 N N . GLU A 1 90 ? 15.009 -9.240 -5.069 1.00 67.69 90 GLU A N 1
ATOM 714 C CA . GLU A 1 90 ? 14.514 -8.190 -5.971 1.00 67.69 90 GLU A CA 1
ATOM 715 C C . GLU A 1 90 ? 13.223 -8.620 -6.685 1.00 67.69 90 GLU A C 1
ATOM 717 O O . GLU A 1 90 ? 12.291 -7.831 -6.806 1.00 67.69 90 GLU A O 1
ATOM 722 N N . ALA A 1 91 ? 13.125 -9.885 -7.110 1.00 69.25 91 ALA A N 1
ATOM 723 C CA . ALA A 1 91 ? 11.944 -10.424 -7.786 1.00 69.25 91 ALA A CA 1
ATOM 724 C C . ALA A 1 91 ? 10.741 -10.722 -6.864 1.00 69.25 91 ALA A C 1
ATOM 726 O O . ALA A 1 91 ? 9.610 -10.861 -7.347 1.00 69.25 91 ALA A O 1
ATOM 727 N N . TYR A 1 92 ? 10.971 -10.828 -5.558 1.00 73.56 92 TYR A N 1
ATOM 728 C CA . TYR A 1 92 ? 9.971 -11.092 -4.529 1.00 73.56 92 TYR A CA 1
ATOM 729 C C . TYR A 1 92 ? 10.116 -10.073 -3.402 1.00 73.56 92 TYR A C 1
ATOM 731 O O . TYR A 1 92 ? 10.244 -10.439 -2.243 1.00 73.56 92 TYR A O 1
ATOM 739 N N . CYS A 1 93 ? 10.025 -8.787 -3.731 1.00 81.12 93 CYS A N 1
ATOM 740 C CA . CYS A 1 93 ? 9.859 -7.737 -2.735 1.00 81.12 93 CYS A CA 1
ATOM 741 C C . CYS A 1 93 ? 8.464 -7.105 -2.859 1.00 81.12 93 CYS A C 1
ATOM 743 O O . CYS A 1 93 ? 8.093 -6.570 -3.906 1.00 81.12 93 CYS A O 1
ATOM 745 N N . GLY A 1 94 ? 7.662 -7.191 -1.796 1.00 82.94 94 GLY A N 1
ATOM 746 C CA . GLY A 1 94 ? 6.276 -6.719 -1.755 1.00 82.94 94 GLY A CA 1
ATOM 747 C C . GLY A 1 94 ? 6.065 -5.246 -2.089 1.00 82.94 94 GLY A C 1
ATOM 748 O O . GLY A 1 94 ? 4.992 -4.885 -2.583 1.00 82.94 94 GLY A O 1
ATOM 749 N N . GLY A 1 95 ? 7.057 -4.391 -1.839 1.00 87.00 95 GLY A N 1
ATOM 750 C CA . GLY A 1 95 ? 7.044 -2.987 -2.246 1.00 87.00 95 GLY A CA 1
ATOM 751 C C . GLY A 1 95 ? 7.217 -2.753 -3.753 1.00 87.00 95 GLY A C 1
ATOM 752 O O . GLY A 1 95 ? 6.879 -1.676 -4.247 1.00 87.00 95 GLY A O 1
ATOM 753 N N . LYS A 1 96 ? 7.670 -3.756 -4.521 1.00 87.00 96 LYS A N 1
ATOM 754 C CA . LYS A 1 96 ? 7.884 -3.666 -5.980 1.00 87.00 96 LYS A CA 1
ATOM 755 C C . LYS A 1 96 ? 6.622 -3.910 -6.808 1.00 87.00 96 LYS A C 1
ATOM 757 O O . LYS A 1 96 ? 6.658 -3.698 -8.019 1.00 87.00 96 LYS A O 1
ATOM 762 N N . PHE A 1 97 ? 5.509 -4.320 -6.199 1.00 88.44 97 PHE A N 1
ATOM 763 C CA . PHE A 1 97 ? 4.242 -4.516 -6.905 1.00 88.44 97 PHE A CA 1
ATOM 764 C C . PHE A 1 97 ? 3.019 -4.107 -6.081 1.00 88.44 97 PHE A C 1
ATOM 766 O O . PHE A 1 97 ? 3.021 -4.049 -4.849 1.00 88.44 97 PHE A O 1
ATOM 773 N N . LEU A 1 98 ? 1.934 -3.845 -6.799 1.00 91.25 98 LEU A N 1
ATOM 774 C CA . LEU A 1 98 ? 0.598 -3.584 -6.288 1.00 91.25 98 LEU A CA 1
ATOM 775 C C . LEU A 1 98 ? -0.366 -4.533 -6.987 1.00 91.25 98 LEU A C 1
ATOM 777 O O . LEU A 1 98 ? -0.287 -4.718 -8.202 1.00 91.25 98 LEU A O 1
ATOM 781 N N . LYS A 1 99 ? -1.275 -5.127 -6.218 1.00 90.81 99 LYS A N 1
ATOM 782 C CA . LYS A 1 99 ? -2.254 -6.088 -6.719 1.00 90.81 99 LYS A CA 1
ATOM 783 C C . LYS A 1 99 ? -3.630 -5.430 -6.819 1.00 90.81 99 LYS A C 1
ATOM 785 O O . LYS A 1 99 ? -4.152 -4.945 -5.816 1.00 90.81 99 LYS A O 1
ATOM 790 N N . GLY A 1 100 ? -4.179 -5.422 -8.030 1.00 92.06 100 GLY A N 1
ATOM 791 C CA . GLY A 1 100 ? -5.593 -5.173 -8.292 1.00 92.06 100 GLY A CA 1
ATOM 792 C C . GLY A 1 100 ? -6.411 -6.468 -8.255 1.00 92.06 100 GLY A C 1
ATOM 793 O O . GLY A 1 100 ? -5.864 -7.534 -7.974 1.00 92.06 100 GLY A O 1
ATOM 794 N N . ASP A 1 101 ? -7.700 -6.401 -8.601 1.00 90.44 101 ASP A N 1
ATOM 795 C CA . ASP A 1 101 ? -8.580 -7.588 -8.610 1.00 90.44 101 ASP A CA 1
ATOM 796 C C . ASP A 1 101 ? -8.025 -8.745 -9.471 1.00 90.44 101 ASP A C 1
ATOM 798 O O . ASP A 1 101 ? -7.979 -9.892 -9.028 1.00 90.44 101 ASP A O 1
ATOM 802 N N . ASN A 1 102 ? -7.573 -8.436 -10.695 1.00 88.38 102 ASN A N 1
ATOM 803 C CA . ASN A 1 102 ? -7.158 -9.432 -11.698 1.00 88.38 102 ASN A CA 1
ATOM 804 C C . ASN A 1 102 ? -5.786 -9.111 -12.317 1.00 88.38 102 ASN A C 1
ATOM 806 O O . ASN A 1 102 ? -5.376 -9.732 -13.297 1.00 88.38 102 ASN A O 1
ATOM 810 N N . PHE A 1 103 ? -5.105 -8.078 -11.826 1.00 93.56 103 PHE A N 1
ATOM 811 C CA . PHE A 1 103 ? -3.881 -7.570 -12.436 1.00 93.56 103 PHE A CA 1
ATOM 812 C C . PHE A 1 103 ? -2.859 -7.171 -11.382 1.00 93.56 103 PHE A C 1
ATOM 814 O O . PHE A 1 103 ? -3.195 -6.945 -10.219 1.00 93.56 103 PHE A O 1
ATOM 821 N N . ILE A 1 104 ? -1.612 -7.035 -11.814 1.00 92.50 104 ILE A N 1
ATOM 822 C CA . ILE A 1 104 ? -0.552 -6.420 -11.022 1.00 92.50 104 ILE A CA 1
ATOM 823 C C . ILE A 1 104 ? 0.030 -5.221 -11.759 1.00 92.50 104 ILE A C 1
ATOM 825 O O . ILE A 1 104 ? 0.136 -5.214 -12.986 1.00 92.50 104 ILE A O 1
ATOM 829 N N . VAL A 1 105 ? 0.435 -4.217 -10.989 1.00 92.62 105 VAL A N 1
ATOM 830 C CA . VAL A 1 105 ? 1.333 -3.155 -11.446 1.00 92.62 105 VAL A CA 1
ATOM 831 C C . VAL A 1 105 ? 2.641 -3.342 -10.704 1.00 92.62 105 VAL A C 1
ATOM 833 O O . VAL A 1 105 ? 2.628 -3.455 -9.480 1.00 92.62 105 VAL A O 1
ATOM 836 N N . ALA A 1 106 ? 3.754 -3.400 -11.416 1.00 89.44 106 ALA A N 1
ATOM 837 C CA . ALA A 1 106 ? 5.060 -3.653 -10.831 1.00 89.44 106 ALA A CA 1
ATOM 838 C C . ALA A 1 106 ? 6.110 -2.682 -11.369 1.00 89.44 106 ALA A C 1
ATOM 840 O O . ALA A 1 106 ? 5.952 -2.121 -12.452 1.00 89.44 106 ALA A O 1
ATOM 841 N N . SER A 1 107 ? 7.189 -2.495 -10.614 1.00 86.88 107 SER A N 1
ATOM 842 C CA . SER A 1 107 ? 8.384 -1.824 -11.127 1.00 86.88 107 SER A CA 1
ATOM 843 C C . SER A 1 107 ? 9.024 -2.644 -12.253 1.00 86.88 107 SER A C 1
ATOM 845 O O . SER A 1 107 ? 9.033 -3.874 -12.213 1.00 86.88 107 SER A O 1
ATOM 847 N N . ASP A 1 108 ? 9.580 -1.979 -13.262 1.00 82.88 108 ASP A N 1
ATOM 848 C CA . ASP A 1 108 ? 10.325 -2.611 -14.354 1.00 82.88 108 ASP A CA 1
ATOM 849 C C . ASP A 1 108 ? 11.753 -3.014 -13.933 1.00 82.88 108 ASP A C 1
ATOM 851 O O . ASP A 1 108 ? 12.405 -3.761 -14.663 1.00 82.88 108 ASP A O 1
ATOM 855 N N . SER A 1 109 ? 12.202 -2.646 -12.718 1.00 72.12 109 SER A N 1
ATOM 856 C CA . SER A 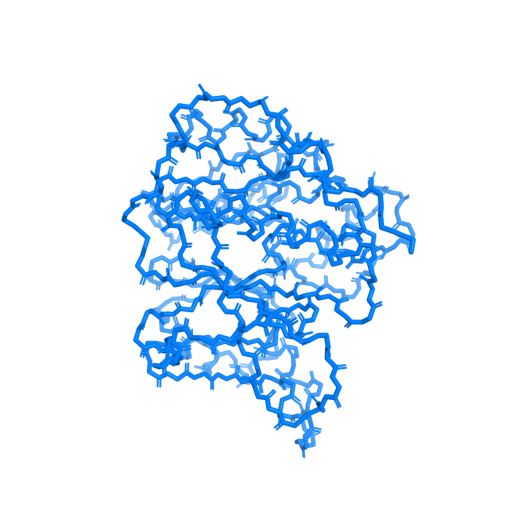1 109 ? 13.447 -3.152 -12.101 1.00 72.12 109 SER A CA 1
ATOM 857 C C . SER A 1 109 ? 13.471 -4.670 -11.901 1.00 72.12 109 SER A C 1
ATOM 859 O O . SER A 1 109 ? 14.510 -5.244 -11.581 1.00 72.12 109 SER A O 1
ATOM 861 N N . MET A 1 110 ? 12.329 -5.341 -12.069 1.00 66.00 110 MET A N 1
ATOM 862 C CA . MET A 1 110 ? 12.198 -6.786 -11.917 1.00 66.00 110 MET A CA 1
ATOM 863 C C . MET A 1 110 ? 12.907 -7.515 -13.058 1.00 66.00 110 MET A C 1
ATOM 865 O O . MET A 1 110 ? 12.617 -7.292 -14.240 1.00 66.00 110 MET A O 1
ATOM 869 N N . ILE A 1 111 ? 13.766 -8.471 -12.705 1.00 66.19 111 ILE A N 1
ATOM 870 C CA . ILE A 1 111 ? 14.482 -9.313 -13.667 1.00 66.19 111 ILE A CA 1
ATOM 871 C C . ILE A 1 111 ? 13.461 -10.058 -14.547 1.00 66.19 111 ILE A C 1
ATOM 873 O O . ILE A 1 111 ? 12.651 -10.828 -14.016 1.00 66.19 111 ILE A O 1
ATOM 877 N N . PRO A 1 112 ? 13.500 -9.899 -15.887 1.00 75.69 112 PRO A N 1
ATOM 878 C CA . PRO A 1 112 ? 12.513 -10.483 -16.799 1.00 75.69 112 PRO A CA 1
ATOM 879 C C . PRO A 1 112 ? 12.266 -11.985 -16.609 1.00 75.69 112 PRO A C 1
ATOM 881 O O . PRO A 1 112 ? 11.135 -12.444 -16.744 1.00 75.69 112 PRO A O 1
ATOM 884 N N . ALA A 1 113 ? 13.299 -12.744 -16.232 1.00 75.06 113 ALA A N 1
ATOM 885 C CA . ALA A 1 113 ? 13.208 -14.187 -16.012 1.00 75.06 113 ALA A CA 1
ATOM 886 C C . ALA A 1 113 ? 12.273 -14.593 -14.854 1.00 75.06 113 ALA A C 1
ATOM 888 O O . ALA A 1 113 ? 11.750 -15.706 -14.865 1.00 75.06 113 ALA A O 1
ATOM 889 N N . PHE A 1 114 ? 12.038 -13.714 -13.874 1.00 76.31 114 PHE A N 1
ATOM 890 C CA . PHE A 1 114 ? 11.185 -14.018 -12.721 1.00 76.31 114 PHE A CA 1
ATOM 891 C C . PHE A 1 114 ? 9.734 -13.551 -12.882 1.00 76.31 114 PHE A C 1
ATOM 893 O O . PHE A 1 114 ? 8.863 -14.067 -12.181 1.00 76.31 114 PHE A O 1
ATOM 900 N N . ARG A 1 115 ? 9.444 -12.662 -13.846 1.00 84.50 115 ARG A N 1
ATOM 901 C CA . ARG A 1 115 ? 8.094 -12.118 -14.093 1.00 84.50 115 ARG A CA 1
ATOM 902 C C . ARG A 1 115 ? 7.013 -13.205 -14.194 1.00 84.50 115 ARG A C 1
ATOM 904 O O . ARG A 1 115 ? 6.074 -13.141 -13.401 1.00 84.50 115 ARG A O 1
ATOM 911 N N . PRO A 1 116 ? 7.174 -14.282 -14.997 1.00 83.00 116 PRO A N 1
ATOM 912 C CA . PRO A 1 116 ? 6.137 -15.314 -15.110 1.00 83.00 116 PRO A CA 1
ATOM 913 C C . PRO A 1 116 ? 5.854 -16.048 -13.791 1.00 83.00 116 PRO A C 1
ATOM 915 O O . PRO A 1 116 ? 4.732 -16.485 -13.535 1.00 83.00 116 PRO A O 1
ATOM 918 N N . ARG A 1 117 ? 6.874 -16.211 -12.935 1.00 78.19 117 ARG A N 1
ATOM 919 C CA . ARG A 1 117 ? 6.722 -16.874 -11.633 1.00 78.19 117 ARG A CA 1
ATOM 920 C C . ARG A 1 117 ? 6.026 -15.954 -10.632 1.00 78.19 117 ARG A C 1
ATOM 922 O O . ARG A 1 117 ? 5.142 -16.430 -9.923 1.00 78.19 117 ARG A O 1
ATOM 929 N N . THR A 1 118 ? 6.376 -14.669 -10.604 1.00 76.38 118 THR A N 1
ATOM 930 C CA . THR A 1 118 ? 5.727 -13.661 -9.750 1.00 76.38 118 THR A CA 1
ATOM 931 C C . THR A 1 118 ? 4.261 -13.460 -10.140 1.00 76.38 118 THR A C 1
ATOM 933 O O . THR A 1 118 ? 3.395 -13.494 -9.271 1.00 76.38 118 THR A O 1
ATOM 936 N N . GLU A 1 119 ? 3.955 -13.355 -11.435 1.00 83.75 119 GLU A N 1
ATOM 937 C CA . GLU A 1 119 ? 2.581 -13.268 -11.959 1.00 83.75 119 GLU A CA 1
ATOM 938 C C . GLU A 1 119 ? 1.729 -14.471 -11.535 1.00 83.75 119 GLU A C 1
ATOM 940 O O . GLU A 1 119 ? 0.628 -14.312 -11.003 1.00 83.75 119 GLU A O 1
ATOM 945 N N . LYS A 1 120 ? 2.280 -15.683 -11.689 1.00 81.12 120 LYS A N 1
ATOM 946 C CA . LYS A 1 120 ? 1.626 -16.922 -11.259 1.00 81.12 120 LYS A CA 1
ATOM 947 C C . LYS A 1 120 ? 1.404 -16.968 -9.746 1.00 81.12 120 LYS A C 1
ATOM 949 O O . LYS A 1 120 ? 0.346 -17.409 -9.309 1.00 81.12 120 LYS A O 1
ATOM 954 N N . LEU A 1 121 ? 2.385 -16.542 -8.945 1.00 75.56 121 LEU A N 1
ATOM 955 C CA . LEU A 1 121 ? 2.283 -16.525 -7.481 1.00 75.56 121 LEU A CA 1
ATOM 956 C C . LEU A 1 121 ? 1.202 -15.548 -7.001 1.00 75.56 121 LEU A C 1
ATOM 958 O O . LEU A 1 121 ? 0.456 -15.859 -6.077 1.00 75.56 121 LEU A O 1
ATOM 962 N N . LEU A 1 122 ? 1.115 -14.380 -7.641 1.00 78.19 122 LEU A N 1
ATOM 963 C CA . LEU A 1 122 ? 0.144 -13.340 -7.306 1.00 78.19 122 LEU A CA 1
ATOM 964 C C . LEU A 1 122 ? -1.242 -13.589 -7.916 1.00 78.19 122 LEU A C 1
ATOM 966 O O . LEU A 1 122 ? -2.179 -12.860 -7.577 1.00 78.19 122 LEU A O 1
ATOM 970 N N . ASN A 1 123 ? -1.380 -14.636 -8.737 1.00 79.81 123 ASN A N 1
ATOM 971 C CA . ASN A 1 123 ? -2.599 -15.005 -9.451 1.00 79.81 123 ASN A CA 1
ATOM 972 C C . ASN A 1 123 ? -3.143 -13.836 -10.292 1.00 79.81 123 ASN A C 1
ATOM 974 O O . ASN A 1 123 ? -4.286 -13.418 -10.124 1.00 79.81 123 ASN A O 1
ATOM 978 N N . ALA A 1 124 ? -2.278 -13.258 -11.128 1.00 86.38 124 ALA A N 1
ATOM 979 C CA . ALA A 1 124 ? -2.609 -12.123 -11.981 1.00 86.38 124 ALA A CA 1
ATOM 980 C C . ALA A 1 124 ? -2.836 -12.572 -13.431 1.00 86.38 124 ALA A C 1
ATOM 982 O O . ALA A 1 124 ? -1.975 -13.228 -14.013 1.00 86.38 124 ALA A O 1
ATOM 983 N N . ASP A 1 125 ? -3.952 -12.158 -14.035 1.00 89.62 125 ASP A N 1
ATOM 984 C CA . ASP A 1 125 ? -4.233 -12.392 -15.461 1.00 89.62 125 ASP A CA 1
ATOM 985 C C . ASP A 1 125 ? -3.445 -11.426 -16.356 1.00 89.62 125 ASP A C 1
ATOM 987 O O . ASP A 1 125 ? -3.226 -11.675 -17.543 1.00 89.62 125 ASP A O 1
ATOM 991 N N . LYS A 1 126 ? -3.052 -10.283 -15.786 1.00 92.00 126 LYS A N 1
ATOM 992 C CA . LYS A 1 126 ? -2.357 -9.199 -16.472 1.00 92.00 126 LYS A CA 1
ATOM 993 C C . LYS A 1 126 ? -1.296 -8.583 -15.572 1.00 92.00 126 LYS A C 1
ATOM 995 O O . LYS A 1 126 ? -1.544 -8.335 -14.394 1.00 92.00 126 LYS A O 1
ATOM 1000 N N . ALA A 1 127 ? -0.145 -8.263 -16.149 1.00 91.69 127 ALA A N 1
ATOM 1001 C CA . ALA A 1 127 ? 0.919 -7.535 -15.475 1.00 91.69 127 ALA A CA 1
ATOM 1002 C C . ALA A 1 127 ? 1.324 -6.298 -16.273 1.00 91.69 127 ALA A C 1
ATOM 1004 O O . ALA A 1 127 ? 1.511 -6.356 -17.488 1.00 91.69 127 ALA A O 1
ATOM 1005 N N . LEU A 1 128 ? 1.442 -5.173 -15.574 1.00 92.56 128 LEU A N 1
ATOM 1006 C CA . LEU A 1 128 ? 1.859 -3.887 -16.118 1.00 92.56 128 LEU A CA 1
ATOM 1007 C C . LEU A 1 128 ? 3.157 -3.472 -15.424 1.00 92.56 128 LEU A C 1
ATOM 1009 O O . LEU A 1 128 ? 3.168 -3.242 -14.216 1.00 92.56 128 LEU A O 1
ATOM 1013 N N . TYR A 1 129 ? 4.246 -3.399 -16.184 1.00 90.50 129 TYR A N 1
ATOM 1014 C CA . TYR A 1 129 ? 5.567 -3.035 -15.672 1.00 90.50 129 TYR A CA 1
ATOM 1015 C C . TYR A 1 129 ? 5.861 -1.569 -15.984 1.00 90.50 129 TYR A C 1
ATOM 1017 O O . TYR A 1 129 ? 5.776 -1.152 -17.139 1.00 90.50 129 TYR A O 1
ATOM 1025 N N . LEU A 1 130 ? 6.177 -0.788 -14.952 1.00 89.12 130 LEU A N 1
ATOM 1026 C CA . LEU A 1 130 ? 6.442 0.643 -15.050 1.00 89.12 130 LEU A CA 1
ATOM 1027 C C . LEU A 1 130 ? 7.925 0.919 -14.823 1.00 89.12 130 LEU A C 1
ATOM 1029 O O . LEU A 1 130 ? 8.484 0.498 -13.816 1.00 89.12 130 LEU A O 1
ATOM 1033 N N . ASN A 1 131 ? 8.556 1.672 -15.719 1.00 86.38 131 ASN A N 1
ATOM 1034 C CA . ASN A 1 131 ? 9.893 2.200 -15.470 1.00 86.38 131 ASN A CA 1
ATOM 1035 C C . ASN A 1 131 ? 9.779 3.401 -14.518 1.00 86.38 131 ASN A C 1
ATOM 1037 O O . ASN A 1 131 ? 9.135 4.388 -14.871 1.00 86.38 131 ASN A O 1
ATOM 1041 N N . LEU A 1 132 ? 10.356 3.289 -13.317 1.00 82.81 132 LEU A N 1
ATOM 1042 C CA . LEU A 1 132 ? 10.192 4.267 -12.232 1.00 82.81 132 LEU A CA 1
ATOM 1043 C C . LEU A 1 132 ? 11.438 5.129 -11.988 1.00 82.81 132 LEU A C 1
ATOM 1045 O O . LEU A 1 132 ? 11.398 6.041 -11.155 1.00 82.81 132 LEU A O 1
ATOM 1049 N N . THR A 1 133 ? 12.549 4.849 -12.677 1.00 73.75 133 THR A N 1
ATOM 1050 C CA . THR A 1 133 ? 13.870 5.412 -12.365 1.00 73.75 133 THR A CA 1
ATOM 1051 C C . THR A 1 133 ? 13.860 6.946 -12.390 1.00 73.75 133 THR A C 1
ATOM 1053 O O . THR A 1 133 ? 14.435 7.607 -11.524 1.00 73.75 133 THR A O 1
ATOM 1056 N N . ARG A 1 134 ? 13.172 7.550 -13.368 1.00 68.12 134 ARG A N 1
ATOM 1057 C CA . ARG A 1 134 ? 13.134 9.012 -13.535 1.00 68.12 134 ARG A CA 1
ATOM 1058 C C . ARG A 1 134 ? 12.258 9.693 -12.479 1.00 68.12 134 ARG A C 1
ATOM 1060 O O . ARG A 1 134 ? 12.575 10.788 -12.014 1.00 68.12 134 ARG A O 1
ATOM 1067 N N . GLU A 1 135 ? 11.150 9.068 -12.121 1.00 72.25 135 GLU A N 1
ATOM 1068 C CA . GLU A 1 135 ? 10.121 9.606 -11.238 1.00 72.25 135 GLU A CA 1
ATOM 1069 C C . GLU A 1 135 ? 10.585 9.574 -9.783 1.00 72.25 135 GLU A C 1
ATOM 1071 O O . GLU A 1 135 ? 10.387 10.546 -9.049 1.00 72.25 135 GLU A O 1
ATOM 1076 N N . LEU A 1 136 ? 11.269 8.498 -9.389 1.00 68.62 136 LEU A N 1
ATOM 1077 C CA . LEU A 1 136 ? 11.894 8.377 -8.074 1.00 68.62 136 LEU A CA 1
ATOM 1078 C C . LEU A 1 136 ? 12.971 9.445 -7.879 1.00 68.62 136 LEU A C 1
ATOM 1080 O O . LEU A 1 136 ? 12.909 10.192 -6.903 1.00 68.62 136 LEU A O 1
ATOM 1084 N N . ALA A 1 137 ? 13.859 9.628 -8.863 1.00 62.38 137 ALA A N 1
ATOM 1085 C CA . ALA A 1 137 ? 14.867 10.690 -8.834 1.00 62.38 137 ALA A CA 1
ATOM 1086 C C . ALA A 1 137 ? 14.244 12.093 -8.655 1.00 62.38 137 ALA A C 1
ATOM 1088 O O . ALA A 1 137 ? 14.752 12.930 -7.899 1.00 62.38 137 ALA A O 1
ATOM 1089 N N . GLN A 1 138 ? 13.101 12.359 -9.302 1.00 65.62 138 GLN A N 1
ATOM 1090 C CA . GLN A 1 138 ? 12.377 13.624 -9.151 1.00 65.62 138 GLN A CA 1
ATOM 1091 C C . GLN A 1 138 ? 11.776 13.794 -7.745 1.00 65.62 138 GLN A C 1
ATOM 1093 O O . GLN A 1 138 ? 11.824 14.897 -7.184 1.00 65.62 138 GLN A O 1
ATOM 1098 N N . MET A 1 139 ? 11.222 12.730 -7.155 1.00 70.25 139 MET A N 1
ATOM 1099 C CA . MET A 1 139 ? 10.713 12.782 -5.782 1.00 70.25 139 MET A CA 1
ATOM 1100 C C . MET A 1 139 ? 11.829 13.035 -4.768 1.00 70.25 139 MET A C 1
ATOM 1102 O O . MET A 1 139 ? 11.660 13.894 -3.900 1.00 70.25 139 MET A O 1
ATOM 1106 N N . TYR A 1 140 ? 12.970 12.356 -4.897 1.00 64.94 140 TYR A N 1
ATOM 1107 C CA . TYR A 1 140 ? 14.104 12.495 -3.977 1.00 64.94 140 TYR A CA 1
ATOM 1108 C C . TYR A 1 140 ? 14.708 13.894 -4.011 1.00 64.94 140 TYR A C 1
ATOM 1110 O O . TYR A 1 140 ? 14.855 14.527 -2.962 1.00 64.94 140 TYR A O 1
ATOM 1118 N N . THR A 1 141 ? 14.902 14.440 -5.214 1.00 60.72 141 THR A N 1
ATOM 1119 C CA . THR A 1 141 ? 15.341 15.832 -5.396 1.00 60.72 141 THR A CA 1
ATOM 1120 C C . THR A 1 141 ? 14.397 16.815 -4.698 1.00 60.72 141 THR A C 1
ATOM 1122 O O . THR A 1 141 ? 14.835 17.788 -4.087 1.00 60.72 141 THR A O 1
ATOM 1125 N N . THR A 1 142 ? 13.084 16.566 -4.754 1.00 60.53 142 THR A N 1
ATOM 1126 C CA . THR A 1 142 ? 12.089 17.484 -4.179 1.00 60.53 142 THR A CA 1
ATOM 1127 C C . THR A 1 142 ? 11.955 17.348 -2.661 1.00 60.53 142 THR A C 1
ATOM 1129 O O . THR A 1 142 ? 11.588 18.308 -1.982 1.00 60.53 142 THR A O 1
ATOM 1132 N N . LEU A 1 143 ? 12.236 16.165 -2.113 1.00 63.06 143 LEU A N 1
ATOM 1133 C CA . LEU A 1 143 ? 12.139 15.900 -0.679 1.00 63.06 143 LEU A CA 1
ATOM 1134 C C . LEU A 1 143 ? 13.388 16.314 0.106 1.00 63.06 143 LEU A C 1
ATOM 1136 O O . LEU A 1 143 ? 13.291 16.395 1.329 1.00 63.06 143 LEU A O 1
ATOM 1140 N N . ASN A 1 144 ? 14.505 16.611 -0.575 1.00 53.47 144 ASN A N 1
ATOM 1141 C CA . ASN A 1 144 ? 15.793 17.002 0.016 1.00 53.47 144 ASN A CA 1
ATOM 1142 C C . ASN A 1 144 ? 16.171 16.106 1.203 1.00 53.47 144 ASN A C 1
ATOM 1144 O O . ASN A 1 144 ? 16.409 16.577 2.316 1.00 53.47 144 ASN A O 1
ATOM 1148 N N . ASN A 1 145 ? 16.067 14.800 0.980 1.00 53.19 145 ASN A N 1
ATOM 1149 C CA . ASN A 1 145 ? 16.026 13.820 2.044 1.00 53.19 145 ASN A CA 1
ATOM 1150 C C . ASN A 1 145 ? 17.174 12.838 1.827 1.00 53.19 145 ASN A C 1
ATOM 1152 O O . ASN A 1 145 ? 17.054 11.937 1.003 1.00 53.19 145 ASN A O 1
ATOM 1156 N N . ASP A 1 146 ? 18.254 13.008 2.592 1.00 49.66 146 ASP A N 1
ATOM 1157 C CA . ASP A 1 146 ? 19.481 12.188 2.552 1.00 49.66 146 ASP A CA 1
ATOM 1158 C C . ASP A 1 146 ? 19.244 10.694 2.856 1.00 49.66 146 ASP A C 1
ATOM 1160 O O . ASP A 1 146 ? 20.172 9.890 2.848 1.00 49.66 146 ASP A O 1
ATOM 1164 N N . PHE A 1 147 ? 18.007 10.321 3.186 1.00 47.59 147 PHE A N 1
ATOM 1165 C CA . PHE A 1 147 ? 17.627 8.979 3.606 1.00 47.59 147 PHE A CA 1
ATOM 1166 C C . PHE A 1 147 ? 17.127 8.097 2.470 1.00 47.59 147 PHE A C 1
ATOM 1168 O O . PHE A 1 147 ? 17.089 6.886 2.659 1.00 47.59 147 PHE A O 1
ATOM 1175 N N . TYR A 1 148 ? 16.697 8.666 1.339 1.00 50.72 148 TYR A N 1
ATOM 1176 C CA . TYR A 1 148 ? 16.140 7.872 0.249 1.00 50.72 148 TYR A CA 1
ATOM 1177 C C . TYR A 1 148 ? 17.236 7.402 -0.705 1.00 50.72 148 TYR A C 1
ATOM 1179 O O . TYR A 1 148 ? 17.959 8.214 -1.269 1.00 50.72 148 TYR A O 1
ATOM 1187 N N . ASP A 1 149 ? 17.338 6.083 -0.863 1.00 53.41 149 ASP A N 1
ATOM 1188 C CA . ASP A 1 149 ? 18.241 5.446 -1.816 1.00 53.41 149 ASP A CA 1
ATOM 1189 C C . ASP A 1 149 ? 17.629 5.482 -3.227 1.00 53.41 149 ASP A C 1
ATOM 1191 O O . ASP A 1 149 ? 16.524 4.976 -3.462 1.00 53.41 149 ASP A O 1
ATOM 1195 N N . ASP A 1 150 ? 18.371 6.083 -4.158 1.00 51.69 150 ASP A N 1
ATOM 1196 C CA . ASP A 1 150 ? 18.037 6.220 -5.577 1.00 51.69 150 ASP A CA 1
ATOM 1197 C C . ASP A 1 150 ? 17.912 4.866 -6.297 1.00 51.69 150 ASP A C 1
ATOM 1199 O O . ASP A 1 150 ? 17.323 4.797 -7.376 1.00 51.69 150 ASP A O 1
ATOM 1203 N N . SER A 1 151 ? 18.453 3.793 -5.713 1.00 54.47 151 SER A N 1
ATOM 1204 C CA . SER A 1 151 ? 18.419 2.442 -6.281 1.00 54.47 151 SER A CA 1
ATOM 1205 C C . SER A 1 151 ? 17.149 1.656 -5.950 1.00 54.47 151 SER A C 1
ATOM 1207 O O . SER A 1 151 ? 16.860 0.647 -6.597 1.00 54.47 151 SER A O 1
ATOM 1209 N N . ASP A 1 152 ? 16.355 2.109 -4.974 1.00 67.06 152 ASP A N 1
ATOM 1210 C CA . ASP A 1 152 ? 15.204 1.343 -4.519 1.00 67.06 152 ASP A CA 1
ATOM 1211 C C . ASP A 1 152 ? 13.912 1.700 -5.271 1.00 67.06 152 ASP A C 1
ATOM 1213 O O . ASP A 1 152 ? 13.140 2.585 -4.884 1.00 67.06 152 ASP A O 1
ATOM 1217 N N . GLU A 1 153 ? 13.669 0.964 -6.360 1.00 76.88 153 GLU A N 1
ATOM 1218 C CA . GLU A 1 153 ? 12.513 1.143 -7.245 1.00 76.88 153 GLU A CA 1
ATOM 1219 C C . GLU A 1 153 ? 11.190 0.543 -6.720 1.00 76.88 153 GLU A C 1
ATOM 1221 O O . GLU A 1 153 ? 10.510 -0.216 -7.410 1.00 76.88 153 GLU A O 1
ATOM 1226 N N . HIS A 1 154 ? 10.813 0.851 -5.477 1.00 85.69 154 HIS A N 1
ATOM 1227 C CA . HIS A 1 154 ? 9.518 0.456 -4.906 1.00 85.69 154 HIS A CA 1
ATOM 1228 C C . HIS A 1 154 ? 8.365 1.268 -5.510 1.00 85.69 154 HIS A C 1
ATOM 1230 O O . HIS A 1 154 ? 8.280 2.489 -5.350 1.00 85.69 154 HIS A O 1
ATOM 1236 N N . ILE A 1 155 ? 7.424 0.578 -6.160 1.00 88.81 155 ILE A N 1
ATOM 1237 C CA . ILE A 1 155 ? 6.236 1.205 -6.749 1.00 88.81 155 ILE A CA 1
ATOM 1238 C C . ILE A 1 155 ? 5.274 1.732 -5.677 1.00 88.81 155 ILE A C 1
ATOM 1240 O O . ILE A 1 155 ? 4.587 2.731 -5.896 1.00 88.81 155 ILE A O 1
ATOM 1244 N N . ASP A 1 156 ? 5.244 1.107 -4.497 1.00 89.25 156 ASP A N 1
ATOM 1245 C CA . ASP A 1 156 ? 4.337 1.476 -3.406 1.00 89.25 156 ASP A CA 1
ATOM 1246 C C . ASP A 1 156 ? 4.679 2.811 -2.718 1.00 89.25 156 ASP A C 1
ATOM 1248 O O . ASP A 1 156 ? 3.898 3.323 -1.912 1.00 89.25 156 ASP A O 1
ATOM 1252 N N . ARG A 1 157 ? 5.817 3.412 -3.085 1.00 87.19 157 ARG A N 1
ATOM 1253 C CA . ARG A 1 157 ? 6.183 4.793 -2.741 1.00 87.19 157 ARG A CA 1
ATOM 1254 C C . ARG A 1 157 ? 5.475 5.830 -3.600 1.00 87.19 157 ARG A C 1
ATOM 1256 O O . ARG A 1 157 ? 5.386 6.987 -3.200 1.00 87.19 157 ARG A O 1
ATOM 1263 N N . LEU A 1 158 ? 5.016 5.434 -4.783 1.00 90.25 158 LEU A N 1
ATOM 1264 C CA . LEU A 1 158 ? 4.475 6.323 -5.812 1.00 90.25 158 LEU A CA 1
ATOM 1265 C C . LEU A 1 158 ? 2.991 6.072 -6.066 1.00 90.25 158 LEU A C 1
ATOM 1267 O O . LEU A 1 158 ? 2.246 7.008 -6.369 1.00 90.25 158 LEU A O 1
ATOM 1271 N N . PHE A 1 159 ? 2.570 4.817 -5.944 1.00 94.94 159 PHE A N 1
ATOM 1272 C CA . PHE A 1 159 ? 1.227 4.368 -6.264 1.00 94.94 159 PHE A CA 1
ATOM 1273 C C . PHE A 1 159 ? 0.645 3.515 -5.140 1.00 94.94 159 PHE A C 1
ATOM 1275 O O . PHE A 1 159 ? 1.364 2.910 -4.346 1.00 94.94 159 PHE A O 1
ATOM 1282 N N . ASN A 1 160 ? -0.679 3.430 -5.098 1.00 96.62 160 ASN A N 1
ATOM 1283 C CA . ASN A 1 160 ? -1.393 2.417 -4.330 1.00 96.62 160 ASN A CA 1
ATOM 1284 C C . ASN A 1 160 ? -2.717 2.074 -5.019 1.00 96.62 160 ASN A C 1
ATOM 1286 O O . ASN A 1 160 ? -3.216 2.851 -5.834 1.00 96.62 160 ASN A O 1
ATOM 1290 N N . ILE A 1 161 ? -3.288 0.920 -4.695 1.00 96.44 161 ILE A N 1
ATOM 1291 C CA . ILE A 1 161 ? -4.537 0.432 -5.279 1.00 96.44 161 ILE A CA 1
ATOM 1292 C C . ILE A 1 161 ? -5.581 0.310 -4.168 1.00 96.44 161 ILE A C 1
ATOM 1294 O O . ILE A 1 161 ? -5.302 -0.235 -3.105 1.00 96.44 161 ILE A O 1
ATOM 1298 N N . GLY A 1 162 ? -6.780 0.843 -4.407 1.00 96.56 162 GLY A N 1
ATOM 1299 C CA . GLY A 1 162 ? -7.961 0.569 -3.586 1.00 96.56 162 GLY A CA 1
ATOM 1300 C C . GLY A 1 162 ? -8.967 -0.230 -4.399 1.00 96.56 162 GLY A C 1
ATOM 1301 O O . GLY A 1 162 ? -9.626 0.335 -5.279 1.00 96.56 162 GLY A O 1
ATOM 1302 N N . ASN A 1 163 ? -9.061 -1.528 -4.125 1.00 95.12 163 ASN A N 1
ATOM 1303 C CA . ASN A 1 163 ? -9.840 -2.475 -4.916 1.00 95.12 163 ASN A CA 1
ATOM 1304 C C . ASN A 1 163 ? -11.339 -2.226 -4.755 1.00 95.12 163 ASN A C 1
ATOM 1306 O O . ASN A 1 163 ? -12.084 -2.239 -5.736 1.00 95.12 163 ASN A O 1
ATOM 1310 N N . ARG A 1 164 ? -11.795 -1.876 -3.544 1.00 94.62 164 ARG A N 1
ATOM 1311 C CA . ARG A 1 164 ? -13.229 -1.718 -3.263 1.00 94.62 164 ARG A CA 1
ATOM 1312 C C . ARG A 1 164 ? -13.894 -0.656 -4.132 1.00 94.62 164 ARG A C 1
ATOM 1314 O O . ARG A 1 164 ? -15.013 -0.852 -4.606 1.00 94.62 164 ARG A O 1
ATOM 1321 N N . HIS A 1 165 ? -13.224 0.478 -4.320 1.00 96.75 165 HIS A N 1
ATOM 1322 C CA . HIS A 1 165 ? -13.712 1.567 -5.171 1.00 96.75 165 HIS A CA 1
ATOM 1323 C C . HIS A 1 165 ? -13.032 1.612 -6.543 1.00 96.75 165 HIS A C 1
ATOM 1325 O O . HIS A 1 165 ? -13.239 2.581 -7.275 1.00 96.75 165 HIS A O 1
ATOM 1331 N N . LYS A 1 166 ? -12.249 0.581 -6.890 1.00 97.38 166 LYS A N 1
ATOM 1332 C CA . LYS A 1 166 ? -11.498 0.461 -8.144 1.00 97.38 166 LYS A CA 1
ATOM 1333 C C . LYS A 1 166 ? -10.698 1.720 -8.466 1.00 97.38 166 LYS A C 1
ATOM 1335 O O . LYS A 1 166 ? -10.908 2.356 -9.497 1.00 97.38 166 LYS A O 1
ATOM 1340 N N . LYS A 1 167 ? -9.827 2.130 -7.541 1.00 98.06 167 LYS A N 1
ATOM 1341 C CA . LYS A 1 167 ? -9.023 3.352 -7.668 1.00 98.06 167 LYS A CA 1
ATOM 1342 C C . LYS A 1 167 ? -7.529 3.058 -7.706 1.00 98.06 167 LYS A C 1
ATOM 1344 O O . LYS A 1 167 ? -7.033 2.259 -6.915 1.00 98.06 167 LYS A O 1
ATOM 1349 N N . ILE A 1 168 ? -6.825 3.764 -8.583 1.00 98.19 168 ILE A N 1
ATOM 1350 C CA . ILE A 1 168 ? -5.367 3.890 -8.591 1.00 98.19 168 ILE A CA 1
ATOM 1351 C C . ILE A 1 168 ? -5.036 5.239 -7.963 1.00 98.19 168 ILE A C 1
ATOM 1353 O O . ILE A 1 168 ? -5.438 6.288 -8.463 1.00 98.19 168 ILE A O 1
ATOM 1357 N N . PHE A 1 169 ? -4.312 5.223 -6.856 1.00 98.25 169 PHE A N 1
ATOM 1358 C CA . PHE A 1 169 ? -3.891 6.425 -6.155 1.00 98.25 169 PHE A CA 1
ATOM 1359 C C . PHE A 1 169 ? -2.451 6.747 -6.496 1.00 98.25 169 PHE A C 1
ATOM 1361 O O . PHE A 1 169 ? -1.595 5.871 -6.445 1.00 98.25 169 PHE A O 1
ATOM 1368 N N . THR A 1 170 ? -2.173 8.010 -6.791 1.00 96.50 170 THR A N 1
ATOM 1369 C CA . THR A 1 170 ? -0.806 8.508 -6.965 1.00 96.50 170 THR A CA 1
ATOM 1370 C C . THR A 1 170 ? -0.732 9.982 -6.608 1.00 96.50 170 THR A C 1
ATOM 1372 O O . THR A 1 170 ? -1.758 10.622 -6.389 1.00 96.50 170 THR A O 1
ATOM 1375 N N . TYR A 1 171 ? 0.463 10.553 -6.526 1.00 94.25 171 TYR A N 1
ATOM 1376 C CA . TYR A 1 171 ? 0.615 11.978 -6.264 1.00 94.25 171 TYR A CA 1
ATOM 1377 C C . TYR A 1 171 ? 0.271 12.833 -7.484 1.00 94.25 171 TYR A C 1
ATOM 1379 O O . TYR A 1 171 ? 0.458 12.431 -8.628 1.00 94.25 171 TYR A O 1
ATOM 1387 N N . ASN A 1 172 ? -0.189 14.059 -7.231 1.00 91.69 172 ASN A N 1
ATOM 1388 C CA . ASN A 1 172 ? -0.577 15.040 -8.243 1.00 91.69 172 ASN A CA 1
ATOM 1389 C C . ASN A 1 172 ? 0.620 15.666 -8.995 1.00 91.69 172 ASN A C 1
ATOM 1391 O O . ASN A 1 172 ? 0.744 16.887 -9.089 1.00 91.69 172 ASN A O 1
ATOM 1395 N N . LEU A 1 173 ? 1.494 14.824 -9.541 1.00 89.69 173 LEU A N 1
ATOM 1396 C CA . LEU A 1 173 ? 2.585 15.181 -10.440 1.00 89.69 173 LEU A CA 1
ATOM 1397 C C . LEU A 1 173 ? 2.246 14.734 -11.861 1.00 89.69 173 LEU A C 1
ATOM 1399 O O . LEU A 1 173 ? 1.761 13.624 -12.056 1.00 89.69 173 LEU A O 1
ATOM 1403 N N . THR A 1 174 ? 2.542 15.569 -12.860 1.00 89.19 174 THR A N 1
ATOM 1404 C CA . THR A 1 174 ? 2.174 15.316 -14.265 1.00 89.19 174 THR A CA 1
ATOM 1405 C C . THR A 1 174 ? 2.604 13.934 -14.762 1.00 89.19 174 THR A C 1
ATOM 1407 O O . THR A 1 174 ? 1.781 13.223 -15.329 1.00 89.19 174 THR A O 1
ATOM 1410 N N . ASN A 1 175 ? 3.852 13.525 -14.510 1.00 88.69 175 ASN A N 1
ATOM 1411 C CA . ASN A 1 175 ? 4.371 12.238 -14.990 1.00 88.69 175 ASN A CA 1
ATOM 1412 C C . ASN A 1 175 ? 3.706 11.047 -14.285 1.00 88.69 175 ASN A C 1
ATOM 1414 O O . ASN A 1 175 ? 3.291 10.103 -14.948 1.00 88.69 175 ASN A O 1
ATOM 1418 N N . LEU A 1 176 ? 3.534 11.119 -12.959 1.00 91.12 176 LEU A N 1
ATOM 1419 C CA . LEU A 1 176 ? 2.868 10.061 -12.193 1.00 91.12 176 LEU A CA 1
ATOM 1420 C C . LEU A 1 176 ? 1.399 9.910 -12.593 1.00 91.12 176 LEU A C 1
ATOM 1422 O O . LEU A 1 176 ? 0.904 8.798 -12.747 1.00 91.12 176 LEU A O 1
ATOM 1426 N N . MET A 1 177 ? 0.711 11.030 -12.820 1.00 94.50 177 MET A N 1
ATOM 1427 C CA . MET A 1 177 ? -0.663 11.023 -13.315 1.00 94.50 177 MET A CA 1
ATOM 1428 C C . MET A 1 177 ? -0.755 10.434 -14.724 1.00 94.50 177 MET A C 1
ATOM 1430 O O . MET A 1 177 ? -1.699 9.702 -14.997 1.00 94.50 177 MET A O 1
ATOM 1434 N N . ALA A 1 178 ? 0.197 10.723 -15.617 1.00 93.81 178 ALA A N 1
ATOM 1435 C CA . ALA A 1 178 ? 0.238 10.112 -16.946 1.00 93.81 178 ALA A CA 1
ATOM 1436 C C . ALA A 1 178 ? 0.391 8.585 -16.847 1.00 93.81 178 ALA A C 1
ATOM 1438 O O . ALA A 1 178 ? -0.454 7.866 -17.366 1.00 93.81 178 ALA A O 1
ATOM 1439 N N . MET A 1 179 ? 1.364 8.102 -16.066 1.00 94.06 179 MET A N 1
ATOM 1440 C CA . MET A 1 179 ? 1.554 6.664 -15.826 1.00 94.06 179 MET A CA 1
ATOM 1441 C C . MET A 1 179 ? 0.318 6.001 -15.209 1.00 94.06 179 MET A C 1
ATOM 1443 O O . MET A 1 179 ? -0.093 4.929 -15.644 1.00 94.06 179 MET A O 1
ATOM 1447 N N . ALA A 1 180 ? -0.309 6.636 -14.212 1.00 95.88 180 ALA A N 1
ATOM 1448 C CA . ALA A 1 180 ? -1.539 6.116 -13.622 1.00 95.88 180 ALA A CA 1
ATOM 1449 C C . ALA A 1 180 ? -2.678 6.033 -14.646 1.00 95.88 180 ALA A C 1
ATOM 1451 O O . ALA A 1 180 ? -3.451 5.082 -14.603 1.00 95.88 180 ALA A O 1
ATOM 1452 N N . ASN A 1 181 ? -2.792 7.011 -15.551 1.00 96.56 181 ASN A N 1
ATOM 1453 C CA . ASN A 1 181 ? -3.809 7.002 -16.601 1.00 96.56 181 ASN A CA 1
ATOM 1454 C C . ASN A 1 181 ? -3.547 5.907 -17.642 1.00 96.56 181 ASN A C 1
ATOM 1456 O O . ASN A 1 181 ? -4.501 5.279 -18.092 1.00 96.56 181 ASN A O 1
ATOM 1460 N N . ASP A 1 182 ? -2.285 5.631 -17.974 1.00 95.50 182 ASP A N 1
ATOM 1461 C CA . ASP A 1 182 ? -1.923 4.508 -18.845 1.00 95.50 182 ASP A CA 1
ATOM 1462 C C . ASP A 1 182 ? -2.343 3.177 -18.204 1.00 95.50 182 ASP A C 1
ATOM 1464 O O . ASP A 1 182 ? -3.043 2.380 -18.827 1.00 95.50 182 ASP A O 1
ATOM 1468 N N . VAL A 1 183 ? -2.035 2.974 -16.917 1.00 95.25 183 VAL A N 1
ATOM 1469 C CA . VAL A 1 183 ? -2.516 1.808 -16.152 1.00 95.25 183 VAL A CA 1
ATOM 1470 C C . VAL A 1 183 ? -4.049 1.760 -16.106 1.00 95.25 183 VAL A C 1
ATOM 1472 O O . VAL A 1 183 ? -4.644 0.701 -16.305 1.00 95.25 183 VAL A O 1
ATOM 1475 N N . ALA A 1 184 ? -4.714 2.890 -15.864 1.00 96.31 184 ALA A N 1
ATOM 1476 C CA . ALA A 1 184 ? -6.173 2.978 -15.830 1.00 96.31 184 ALA A CA 1
ATOM 1477 C C . ALA A 1 184 ? -6.805 2.607 -17.181 1.00 96.31 184 ALA A C 1
ATOM 1479 O O . ALA A 1 184 ? -7.793 1.884 -17.205 1.00 96.31 184 ALA A O 1
ATOM 1480 N N . SER A 1 185 ? -6.210 3.028 -18.303 1.00 96.00 185 SER A N 1
ATOM 1481 C CA . SER A 1 185 ? -6.679 2.702 -19.661 1.00 96.00 185 SER A CA 1
ATOM 1482 C C . SER A 1 185 ? -6.646 1.204 -19.974 1.00 96.00 185 SER A C 1
ATOM 1484 O O . SER A 1 185 ? -7.427 0.702 -20.779 1.00 96.00 185 SER A O 1
ATOM 1486 N N . GLU A 1 186 ? -5.761 0.489 -19.286 1.00 95.75 186 GLU A N 1
ATOM 1487 C CA . GLU A 1 186 ? -5.531 -0.940 -19.430 1.00 95.75 186 GLU A CA 1
ATOM 1488 C C . GLU A 1 186 ? -6.323 -1.760 -18.396 1.00 95.75 186 GLU A C 1
ATOM 1490 O O . GLU A 1 186 ? -6.231 -2.994 -18.377 1.00 95.75 186 GLU A O 1
ATOM 1495 N N . THR A 1 187 ? -7.086 -1.094 -17.525 1.00 94.50 187 THR A N 1
ATOM 1496 C CA . THR A 1 187 ? -7.823 -1.690 -16.405 1.00 94.50 187 THR A CA 1
ATOM 1497 C C . THR A 1 187 ? -9.230 -1.089 -16.290 1.00 94.50 187 THR A C 1
ATOM 1499 O O . THR A 1 187 ? -9.666 -0.293 -17.113 1.00 94.50 187 THR A O 1
ATOM 1502 N N . SER A 1 188 ? -10.006 -1.510 -15.286 1.00 93.69 188 SER A N 1
ATOM 1503 C CA . SER A 1 188 ? -11.319 -0.917 -14.983 1.00 93.69 188 SER A CA 1
ATOM 1504 C C . SER A 1 188 ? -11.256 0.072 -13.810 1.00 93.69 188 SER A C 1
ATOM 1506 O O . SER A 1 188 ? -12.233 0.182 -13.067 1.00 93.69 188 SER A O 1
ATOM 1508 N N . TYR A 1 189 ? -10.083 0.651 -13.544 1.00 97.88 189 TYR A N 1
ATOM 1509 C CA . TYR A 1 189 ? -9.813 1.457 -12.354 1.00 97.88 189 TYR A CA 1
ATOM 1510 C C . TYR A 1 189 ? -9.688 2.933 -12.730 1.00 97.88 189 TYR A C 1
ATOM 1512 O O . TYR A 1 189 ? -9.113 3.260 -13.762 1.00 97.88 189 TYR A O 1
ATOM 1520 N N . ASP A 1 190 ? -10.175 3.826 -11.870 1.00 98.06 190 ASP A N 1
ATOM 1521 C CA . ASP A 1 190 ? -10.023 5.271 -12.062 1.00 98.06 190 ASP A CA 1
ATOM 1522 C C . ASP A 1 190 ? -8.820 5.814 -11.292 1.00 98.06 190 ASP A C 1
ATOM 1524 O O . ASP A 1 190 ? -8.507 5.359 -10.189 1.00 98.06 190 ASP A O 1
ATOM 1528 N N . VAL A 1 191 ? -8.200 6.871 -11.810 1.00 98.44 191 VAL A N 1
ATOM 1529 C CA . VAL A 1 191 ? -7.082 7.541 -11.137 1.00 98.44 191 VAL A CA 1
ATOM 1530 C C . VAL A 1 191 ? -7.576 8.578 -10.129 1.00 98.44 191 VAL A C 1
ATOM 1532 O O . VAL A 1 191 ? -8.447 9.397 -10.424 1.00 98.44 191 VAL A O 1
ATOM 1535 N N . VAL A 1 192 ? -6.970 8.591 -8.942 1.00 98.50 192 VAL A N 1
ATOM 1536 C CA . VAL A 1 192 ? -7.188 9.598 -7.900 1.00 98.50 192 VAL A CA 1
ATOM 1537 C C . VAL A 1 192 ? -5.865 10.251 -7.526 1.00 98.50 192 VAL A C 1
ATOM 1539 O O . VAL A 1 192 ? -4.921 9.599 -7.080 1.00 98.50 192 VAL A O 1
ATOM 1542 N N . ALA A 1 193 ? -5.825 11.573 -7.669 1.00 97.62 193 ALA A N 1
ATOM 1543 C CA . ALA A 1 193 ? -4.663 12.372 -7.326 1.00 97.62 193 ALA A CA 1
ATOM 1544 C C . ALA A 1 193 ? -4.609 12.666 -5.818 1.00 97.62 193 ALA A C 1
ATOM 1546 O O . ALA A 1 193 ? -5.559 13.183 -5.224 1.00 97.62 193 ALA A O 1
ATOM 1547 N N . LEU A 1 194 ? -3.458 12.395 -5.216 1.00 96.75 194 LEU A N 1
ATOM 1548 C CA . LEU A 1 194 ? -3.119 12.704 -3.837 1.00 96.75 194 LEU A CA 1
ATOM 1549 C C . LEU A 1 194 ? -2.242 13.961 -3.757 1.00 96.75 194 LEU A C 1
ATOM 1551 O O . LEU A 1 194 ? -1.482 14.266 -4.679 1.00 96.75 194 LEU A O 1
ATOM 1555 N N . PRO A 1 195 ? -2.299 14.699 -2.642 1.00 93.81 195 PRO A N 1
ATOM 1556 C CA . PRO A 1 195 ? -1.493 15.896 -2.444 1.00 93.81 195 PRO A CA 1
ATOM 1557 C C . PRO A 1 195 ? -0.003 15.551 -2.319 1.00 93.81 195 PRO A C 1
ATOM 1559 O O . PRO A 1 195 ? 0.430 14.980 -1.318 1.00 93.81 195 PRO A O 1
ATOM 1562 N N . PHE A 1 196 ? 0.809 15.973 -3.291 1.00 89.81 196 PHE A N 1
ATOM 1563 C CA . PHE A 1 196 ? 2.245 15.683 -3.311 1.00 89.81 196 PHE A CA 1
ATOM 1564 C C . PHE A 1 196 ? 2.987 16.209 -2.077 1.00 89.81 196 PHE A C 1
ATOM 1566 O O . PHE A 1 196 ? 3.917 15.579 -1.599 1.00 89.81 196 PHE A O 1
ATOM 1573 N N . ASN A 1 197 ? 2.538 17.304 -1.456 1.00 88.56 197 ASN A N 1
ATOM 1574 C CA . ASN A 1 197 ? 3.179 17.830 -0.246 1.00 88.56 197 ASN A CA 1
ATOM 1575 C C . ASN A 1 197 ? 3.083 16.892 0.984 1.00 88.56 197 ASN A C 1
ATOM 1577 O O . ASN A 1 197 ? 3.716 17.166 2.005 1.00 88.56 197 ASN A O 1
ATOM 1581 N N . GLU A 1 198 ? 2.272 15.830 0.924 1.00 91.38 198 GLU A N 1
ATOM 1582 C CA . GLU A 1 198 ? 2.176 14.786 1.955 1.00 91.38 198 GLU A CA 1
ATOM 1583 C C . GLU A 1 198 ? 3.028 13.543 1.637 1.00 91.38 198 GLU A C 1
ATOM 1585 O O . GLU A 1 198 ? 3.066 12.609 2.436 1.00 91.38 198 GLU A O 1
ATOM 1590 N N . VAL A 1 199 ? 3.795 13.549 0.538 1.00 87.50 199 VAL A N 1
ATOM 1591 C CA . VAL A 1 199 ? 4.771 12.492 0.214 1.00 87.50 199 VAL A CA 1
ATOM 1592 C C . VAL A 1 199 ? 5.829 12.304 1.305 1.00 87.50 199 VAL A C 1
ATOM 1594 O O . VAL A 1 199 ? 6.241 11.188 1.587 1.00 87.50 199 VAL A O 1
ATOM 1597 N N . ARG A 1 200 ? 6.173 13.372 2.035 1.00 83.75 200 ARG A N 1
ATOM 1598 C CA . ARG A 1 200 ? 7.062 13.332 3.214 1.00 83.75 200 ARG A CA 1
ATOM 1599 C C . ARG A 1 200 ? 6.563 12.448 4.367 1.00 83.75 200 ARG A C 1
ATOM 1601 O O . ARG A 1 200 ? 7.317 12.182 5.294 1.00 83.75 200 ARG A O 1
ATOM 1608 N N . PHE A 1 201 ? 5.288 12.061 4.350 1.00 85.62 201 PHE A N 1
ATOM 1609 C CA . PHE A 1 201 ? 4.685 11.130 5.309 1.00 85.62 201 PHE A CA 1
ATOM 1610 C C . PHE A 1 201 ? 4.450 9.742 4.692 1.00 85.62 201 PHE A C 1
ATOM 1612 O O . PHE A 1 201 ? 3.763 8.922 5.293 1.00 85.62 201 PHE A O 1
ATOM 1619 N N . ALA A 1 202 ? 4.944 9.512 3.469 1.00 80.62 202 ALA A N 1
ATOM 1620 C CA . ALA A 1 202 ? 4.616 8.367 2.626 1.00 80.62 202 ALA A CA 1
ATOM 1621 C C . ALA A 1 202 ? 3.094 8.157 2.491 1.00 80.62 202 ALA A C 1
ATOM 1623 O O . ALA A 1 202 ? 2.586 7.043 2.592 1.00 80.62 202 ALA A O 1
ATOM 1624 N N . ALA A 1 203 ? 2.350 9.255 2.295 1.00 83.75 203 ALA A N 1
ATOM 1625 C CA . ALA A 1 203 ? 0.889 9.266 2.395 1.00 83.75 203 ALA A CA 1
ATOM 1626 C C . ALA A 1 203 ? 0.149 8.351 1.402 1.00 83.75 203 ALA A C 1
ATOM 1628 O O . ALA A 1 203 ? -1.003 8.017 1.661 1.00 83.75 203 ALA A O 1
ATOM 1629 N N . VAL A 1 204 ? 0.775 7.941 0.293 1.00 92.50 204 VAL A N 1
ATOM 1630 C CA . VAL A 1 204 ? 0.184 6.982 -0.653 1.00 92.50 204 VAL A CA 1
ATOM 1631 C C . VAL A 1 204 ? 0.208 5.552 -0.101 1.00 92.50 204 VAL A C 1
ATOM 1633 O O . VAL A 1 204 ? -0.657 4.754 -0.441 1.00 92.50 204 VAL A O 1
ATOM 1636 N N . GLY A 1 205 ? 1.119 5.238 0.825 1.00 92.94 205 GLY A N 1
ATOM 1637 C CA . GLY A 1 205 ? 1.278 3.917 1.434 1.00 92.94 205 GLY A CA 1
ATOM 1638 C C . GLY A 1 205 ? 0.289 3.628 2.568 1.00 92.94 205 GLY A C 1
ATOM 1639 O O . GLY A 1 205 ? 0.706 3.323 3.685 1.00 92.94 205 GLY A O 1
ATOM 1640 N N . PHE A 1 206 ? -1.013 3.744 2.302 1.00 95.81 206 PHE A N 1
ATOM 1641 C CA . PHE A 1 206 ? -2.105 3.311 3.187 1.00 95.81 206 PHE A CA 1
ATOM 1642 C C . PHE A 1 206 ? -2.512 1.842 2.957 1.00 95.81 206 PHE A C 1
ATOM 1644 O O . PHE A 1 206 ? -2.073 1.196 2.006 1.00 95.81 206 PHE A O 1
ATOM 1651 N N . VAL A 1 207 ? -3.368 1.309 3.833 1.00 95.81 207 VAL A N 1
ATOM 1652 C CA . VAL A 1 207 ? -3.862 -0.081 3.776 1.00 95.81 207 VAL A CA 1
ATOM 1653 C C . VAL A 1 207 ? -5.383 -0.091 3.671 1.00 95.81 207 VAL A C 1
ATOM 1655 O O . VAL A 1 207 ? -6.052 0.512 4.510 1.00 95.81 207 VAL A O 1
ATOM 1658 N N . GLU A 1 208 ? -5.924 -0.785 2.672 1.00 95.44 208 GLU A N 1
ATOM 1659 C CA . GLU A 1 208 ? -7.363 -1.025 2.527 1.00 95.44 208 GLU A CA 1
ATOM 1660 C C . GLU A 1 208 ? -7.791 -2.219 3.395 1.00 95.44 208 GLU A C 1
ATOM 1662 O O . GLU A 1 208 ? -7.211 -3.295 3.306 1.00 95.44 208 GLU A O 1
ATOM 1667 N N . LEU A 1 209 ? -8.804 -2.027 4.243 1.00 94.19 209 LEU A N 1
ATOM 1668 C CA . LEU A 1 209 ? -9.406 -3.054 5.097 1.00 94.19 209 LEU A CA 1
ATOM 1669 C C . LEU A 1 209 ? -10.927 -3.028 4.898 1.00 94.19 209 LEU A C 1
ATOM 1671 O O . LEU A 1 209 ? -11.654 -2.341 5.624 1.00 94.19 209 LEU A O 1
ATOM 1675 N N . GLY A 1 210 ? -11.417 -3.725 3.872 1.00 90.69 210 GLY A N 1
ATOM 1676 C CA . GLY A 1 210 ? -12.829 -3.666 3.488 1.00 90.69 210 GLY A CA 1
ATOM 1677 C C . GLY A 1 210 ? -13.219 -2.249 3.051 1.00 90.69 210 GLY A C 1
ATOM 1678 O O . GLY A 1 210 ? -12.673 -1.715 2.092 1.00 90.69 210 GLY A O 1
ATOM 1679 N N . ASP A 1 211 ? -14.173 -1.617 3.740 1.00 94.19 211 ASP A N 1
ATOM 1680 C CA . ASP A 1 211 ? -14.566 -0.216 3.501 1.00 94.19 211 ASP A CA 1
ATOM 1681 C C . ASP A 1 211 ? -13.738 0.824 4.275 1.00 94.19 211 ASP A C 1
ATOM 1683 O O . ASP A 1 211 ? -14.057 2.019 4.245 1.00 94.19 211 ASP A O 1
ATOM 1687 N N . HIS A 1 212 ? -12.686 0.390 4.972 1.00 96.31 212 HIS A N 1
ATOM 1688 C CA . HIS A 1 212 ? -11.795 1.262 5.727 1.00 96.31 212 HIS A CA 1
ATOM 1689 C C . HIS A 1 212 ? -10.438 1.444 5.038 1.00 96.31 212 HIS A C 1
ATOM 1691 O O . HIS A 1 212 ? -9.938 0.552 4.364 1.00 96.31 212 HIS A O 1
ATOM 1697 N N . MET A 1 213 ? -9.813 2.595 5.274 1.00 96.94 213 MET A N 1
ATOM 1698 C CA . MET A 1 213 ? -8.434 2.901 4.899 1.00 96.94 213 MET A CA 1
ATOM 1699 C C . MET A 1 213 ? -7.634 3.271 6.144 1.00 96.94 213 MET A C 1
ATOM 1701 O O . MET A 1 213 ? -8.004 4.198 6.875 1.00 96.94 213 MET A O 1
ATOM 1705 N N . VAL A 1 214 ? -6.532 2.561 6.377 1.00 97.25 214 VAL A N 1
ATOM 1706 C CA . VAL A 1 214 ? -5.564 2.865 7.433 1.00 97.25 214 VAL A CA 1
ATOM 1707 C C . VAL A 1 214 ? -4.521 3.827 6.889 1.00 97.25 214 VAL A C 1
ATOM 1709 O O . VAL A 1 214 ? -3.795 3.490 5.958 1.00 97.25 214 VAL A O 1
ATOM 1712 N N . VAL A 1 215 ? -4.440 5.023 7.464 1.00 96.94 215 VAL A N 1
ATOM 1713 C CA . VAL A 1 215 ? -3.634 6.128 6.924 1.00 96.94 215 VAL A CA 1
ATOM 1714 C C . VAL A 1 215 ? -2.801 6.751 8.036 1.00 96.94 215 VAL A C 1
ATOM 1716 O O . VAL A 1 215 ? -3.274 6.865 9.167 1.00 96.94 215 VAL A O 1
ATOM 1719 N N . ASP A 1 216 ? -1.586 7.208 7.730 1.00 96.19 216 ASP A N 1
ATOM 1720 C CA . ASP A 1 216 ? -0.797 7.990 8.685 1.00 96.19 216 ASP A CA 1
ATOM 1721 C C . ASP A 1 216 ? -1.586 9.223 9.160 1.00 96.19 216 ASP A C 1
ATOM 1723 O O . ASP A 1 216 ? -2.090 10.015 8.355 1.00 96.19 216 ASP A O 1
ATOM 1727 N N . CYS A 1 217 ? -1.687 9.416 10.477 1.00 96.44 217 CYS A N 1
ATOM 1728 C CA . CYS A 1 217 ? -2.495 10.486 11.066 1.00 96.44 217 CYS A CA 1
ATOM 1729 C C . CYS A 1 217 ? -2.054 11.911 10.684 1.00 96.44 217 CYS A C 1
ATOM 1731 O O . CYS A 1 217 ? -2.834 12.861 10.823 1.00 96.44 217 CYS A O 1
ATOM 1733 N N . ARG A 1 218 ? -0.830 12.083 10.169 1.00 95.69 218 ARG A N 1
ATOM 1734 C CA . ARG A 1 218 ? -0.298 13.364 9.684 1.00 95.69 218 ARG A CA 1
ATOM 1735 C C . ARG A 1 218 ? -0.797 13.713 8.276 1.00 95.69 218 ARG A C 1
ATOM 1737 O O . ARG A 1 218 ? -0.832 14.898 7.938 1.00 95.69 218 ARG A O 1
ATOM 1744 N N . ALA A 1 219 ? -1.236 12.735 7.477 1.00 96.31 219 ALA A N 1
ATOM 1745 C CA . ALA A 1 219 ? -1.667 12.905 6.084 1.00 96.31 219 ALA A CA 1
ATOM 1746 C C . ALA A 1 219 ? -3.137 13.368 5.960 1.00 96.31 219 ALA A C 1
ATOM 1748 O O . ALA A 1 219 ? -4.009 12.691 5.409 1.00 96.31 219 ALA A O 1
ATOM 1749 N N . LYS A 1 220 ? -3.450 14.538 6.531 1.00 97.44 220 LYS A N 1
ATOM 1750 C CA . LYS A 1 220 ? -4.831 15.039 6.673 1.00 97.44 220 LYS A CA 1
ATOM 1751 C C . LYS A 1 220 ? -5.537 15.292 5.344 1.00 97.44 220 LYS A C 1
ATOM 1753 O O . LYS A 1 220 ? -6.743 15.056 5.252 1.00 97.44 220 LYS A O 1
ATOM 1758 N N . LYS A 1 221 ? -4.827 15.792 4.332 1.00 97.88 221 LYS A N 1
ATOM 1759 C CA . LYS A 1 221 ? -5.420 16.066 3.019 1.00 97.88 221 LYS A CA 1
ATOM 1760 C C . LYS A 1 221 ? -5.684 14.761 2.266 1.00 97.88 221 LYS A C 1
ATOM 1762 O O . LYS A 1 221 ? -6.760 14.616 1.701 1.00 97.88 221 LYS A O 1
ATOM 1767 N N . THR A 1 222 ? -4.776 13.792 2.346 1.00 98.12 222 THR A N 1
ATOM 1768 C CA . THR A 1 222 ? -4.967 12.437 1.806 1.00 98.12 222 THR A CA 1
ATOM 1769 C C . THR A 1 222 ? -6.183 11.761 2.434 1.00 98.12 222 THR A C 1
ATOM 1771 O O . THR A 1 222 ? -7.061 11.286 1.720 1.00 98.12 222 THR A O 1
ATOM 1774 N N . MET A 1 223 ? -6.326 11.820 3.764 1.00 98.50 223 MET A N 1
ATOM 1775 C CA . MET A 1 223 ? -7.522 11.308 4.448 1.00 98.50 223 MET A CA 1
ATOM 1776 C C . MET A 1 223 ? -8.820 11.978 3.971 1.00 98.50 223 MET A C 1
ATOM 1778 O O . MET A 1 223 ? -9.864 11.331 3.943 1.00 98.50 223 MET A O 1
ATOM 1782 N N . LYS A 1 224 ? -8.786 13.269 3.612 1.00 98.44 224 LYS A N 1
ATOM 1783 C CA . LYS A 1 224 ? -9.950 13.966 3.046 1.00 98.44 224 LYS A CA 1
ATOM 1784 C C . LYS A 1 224 ? -10.309 13.409 1.663 1.00 98.44 224 LYS A C 1
ATOM 1786 O O . LYS A 1 224 ? -11.467 13.067 1.459 1.00 98.44 224 LYS A O 1
ATOM 1791 N N . VAL A 1 225 ? -9.326 13.252 0.775 1.00 98.50 225 VAL A N 1
ATOM 1792 C CA . VAL A 1 225 ? -9.523 12.671 -0.567 1.00 98.50 225 VAL A CA 1
ATOM 1793 C C . VAL A 1 225 ? -10.096 11.253 -0.474 1.00 98.50 225 VAL A C 1
ATOM 1795 O O . VAL A 1 225 ? -11.075 10.931 -1.137 1.00 98.50 225 VAL A O 1
ATOM 1798 N N . LEU A 1 226 ? -9.558 10.410 0.412 1.00 98.44 226 LEU A N 1
ATOM 1799 C CA . LEU A 1 226 ? -10.047 9.038 0.596 1.00 98.44 226 LEU A CA 1
ATOM 1800 C C . LEU A 1 226 ? -11.507 8.987 1.087 1.00 98.44 226 LEU A C 1
ATOM 1802 O O . LEU A 1 226 ? -12.268 8.121 0.659 1.00 98.44 226 LEU A O 1
ATOM 1806 N N . LYS A 1 227 ? -11.931 9.939 1.930 1.00 98.38 227 LYS A N 1
ATOM 1807 C CA . LYS A 1 227 ? -13.343 10.072 2.334 1.00 98.38 227 LYS A CA 1
ATOM 1808 C C . LYS A 1 227 ? -14.245 10.489 1.179 1.00 98.38 227 LYS A C 1
ATOM 1810 O O . LYS A 1 227 ? -15.364 9.999 1.097 1.00 98.38 227 LYS A O 1
ATOM 1815 N N . GLU A 1 228 ? -13.775 11.378 0.305 1.00 98.38 228 GLU A N 1
ATOM 1816 C CA . GLU A 1 228 ? -14.514 11.803 -0.894 1.00 98.38 228 GLU A CA 1
ATOM 1817 C C . GLU A 1 228 ? -14.702 10.644 -1.884 1.00 98.38 228 GLU A C 1
ATOM 1819 O O . GLU A 1 228 ? -15.741 10.561 -2.533 1.00 98.38 228 GLU A O 1
ATOM 1824 N N . VAL A 1 229 ? -13.746 9.710 -1.941 1.00 98.12 229 VAL A N 1
ATOM 1825 C CA . VAL A 1 229 ? -13.874 8.453 -2.701 1.00 98.12 229 VAL A CA 1
ATOM 1826 C C . VAL A 1 229 ? -14.902 7.496 -2.081 1.00 98.12 229 VAL A C 1
ATOM 1828 O O . VAL A 1 229 ? -15.511 6.713 -2.806 1.00 98.12 229 VAL A O 1
ATOM 1831 N N . GLY A 1 230 ? -15.127 7.570 -0.765 1.00 97.56 230 GLY A N 1
ATOM 1832 C CA . GLY A 1 230 ? -16.125 6.764 -0.051 1.00 97.56 230 GLY A CA 1
ATOM 1833 C C . GLY A 1 230 ? -15.579 5.915 1.100 1.00 97.56 230 GLY A C 1
ATOM 1834 O O . GLY A 1 230 ? -16.361 5.246 1.778 1.00 97.56 230 GLY A O 1
ATOM 1835 N N . TYR A 1 231 ? -14.272 5.959 1.375 1.00 97.31 231 TYR A N 1
ATOM 1836 C CA . TYR A 1 231 ? -13.674 5.170 2.452 1.00 97.31 231 TYR A CA 1
ATOM 1837 C C . TYR A 1 231 ? -13.945 5.755 3.839 1.00 97.31 231 TYR A C 1
ATOM 1839 O O . TYR A 1 231 ? -13.913 6.970 4.071 1.00 97.31 231 TYR A O 1
ATOM 1847 N N . LYS A 1 232 ? -14.102 4.863 4.817 1.00 96.62 232 LYS A N 1
ATOM 1848 C CA . LYS A 1 232 ? -13.975 5.198 6.238 1.00 96.62 232 LYS A CA 1
ATOM 1849 C C . LYS A 1 232 ? -12.496 5.250 6.602 1.00 96.62 232 LYS A C 1
ATOM 1851 O O . LYS A 1 232 ? -11.712 4.435 6.144 1.00 96.62 232 LYS A O 1
ATOM 1856 N N . ILE A 1 233 ? -12.090 6.194 7.445 1.00 96.69 233 ILE A N 1
ATOM 1857 C CA . ILE A 1 233 ? -10.666 6.383 7.756 1.00 96.69 233 ILE A CA 1
ATOM 1858 C C . ILE A 1 233 ? -10.341 5.891 9.159 1.00 96.69 233 ILE A C 1
ATOM 1860 O O . ILE A 1 233 ? -10.998 6.283 10.125 1.00 96.69 233 ILE A O 1
ATOM 1864 N N . ILE A 1 234 ? -9.277 5.097 9.258 1.00 96.00 234 ILE A N 1
ATOM 1865 C CA . ILE A 1 234 ? -8.614 4.722 10.503 1.00 96.00 234 ILE A CA 1
ATOM 1866 C C . ILE A 1 234 ? -7.243 5.412 10.504 1.00 96.00 234 ILE A C 1
ATOM 1868 O O . ILE A 1 234 ? -6.307 4.918 9.881 1.00 96.00 234 ILE A O 1
ATOM 1872 N N . PRO A 1 235 ? -7.094 6.576 11.154 1.00 96.12 235 PRO A N 1
ATOM 1873 C CA . PRO A 1 235 ? -5.774 7.167 11.307 1.00 96.12 235 PRO A CA 1
ATOM 1874 C C . PRO A 1 235 ? -4.908 6.284 12.217 1.00 96.12 235 PRO A C 1
ATOM 1876 O O . PRO A 1 235 ? -5.417 5.701 13.180 1.00 96.12 235 PRO A O 1
ATOM 1879 N N . THR A 1 236 ? -3.604 6.224 11.955 1.00 95.44 236 THR A N 1
ATOM 1880 C CA . THR A 1 236 ? -2.643 5.632 12.895 1.00 95.44 236 THR A CA 1
ATOM 1881 C C . THR A 1 236 ? -2.710 6.354 14.254 1.00 95.44 236 THR A C 1
ATOM 1883 O O . THR A 1 236 ? -2.947 7.564 14.301 1.00 95.44 236 THR A O 1
ATOM 1886 N N . PRO A 1 237 ? -2.515 5.661 15.390 1.00 91.06 237 PRO A N 1
ATOM 1887 C CA . PRO A 1 237 ? -2.554 6.307 16.709 1.00 91.06 237 PRO A CA 1
ATOM 1888 C C . PRO A 1 237 ? -1.406 7.300 16.918 1.00 91.06 237 PRO A C 1
ATOM 1890 O O . PRO A 1 237 ? -1.572 8.312 17.594 1.00 91.06 237 PRO A O 1
ATOM 1893 N N . LEU A 1 238 ? -0.256 7.016 16.309 1.00 91.25 238 LEU A N 1
ATOM 1894 C CA . LEU A 1 238 ? 0.943 7.844 16.303 1.00 91.25 238 LEU A CA 1
ATOM 1895 C C . LEU A 1 238 ? 1.336 8.128 14.851 1.00 91.25 238 LEU A C 1
ATOM 1897 O O . LEU A 1 238 ? 0.985 7.366 13.949 1.00 91.25 238 LEU A 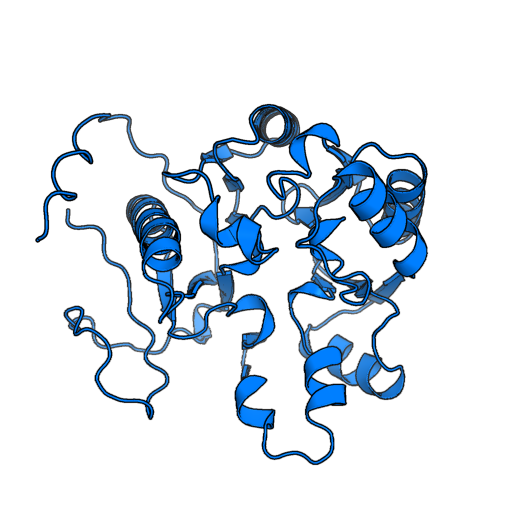O 1
ATOM 1901 N N . GLY A 1 239 ? 2.050 9.226 14.607 1.00 90.00 239 GLY A N 1
ATOM 1902 C CA . GLY A 1 239 ? 2.669 9.434 13.297 1.00 90.00 239 GLY A CA 1
ATOM 1903 C C . GLY A 1 239 ? 3.774 8.402 13.089 1.00 90.00 239 GLY A C 1
ATOM 1904 O O . GLY A 1 239 ? 4.551 8.183 14.011 1.00 90.00 239 GLY A O 1
ATOM 1905 N N . MET A 1 240 ? 3.864 7.814 11.896 1.00 90.50 240 MET A N 1
ATOM 1906 C CA . MET A 1 240 ? 4.855 6.793 11.525 1.00 90.50 240 MET A CA 1
ATOM 1907 C C . MET A 1 240 ? 6.247 7.407 11.273 1.00 90.50 240 MET A C 1
ATOM 1909 O O . MET A 1 240 ? 6.841 7.229 10.210 1.00 90.50 240 MET A O 1
ATOM 1913 N N . ILE A 1 241 ? 6.737 8.236 12.195 1.00 89.31 241 ILE A N 1
ATOM 1914 C CA . ILE A 1 241 ? 7.966 9.024 12.039 1.00 89.31 241 ILE A CA 1
ATOM 1915 C C . ILE A 1 241 ? 9.173 8.101 11.910 1.00 89.31 241 ILE A C 1
ATOM 1917 O O . ILE A 1 241 ? 9.974 8.272 10.996 1.00 89.31 241 ILE A O 1
ATOM 1921 N N . GLN A 1 242 ? 9.301 7.137 12.815 1.00 87.00 242 GLN A N 1
ATOM 1922 C CA . GLN A 1 242 ? 10.428 6.215 12.856 1.00 87.00 242 GLN A CA 1
ATOM 1923 C C . GLN A 1 242 ? 10.381 5.275 11.666 1.00 87.00 242 GLN A C 1
ATOM 1925 O O . GLN A 1 242 ? 11.375 5.120 10.969 1.00 87.00 242 GLN A O 1
ATOM 1930 N N . THR A 1 243 ? 9.200 4.750 11.351 1.00 87.50 243 THR A N 1
ATOM 1931 C CA . THR A 1 243 ? 8.987 3.965 10.132 1.00 87.50 243 THR A CA 1
ATOM 1932 C C . THR A 1 243 ? 9.396 4.743 8.871 1.00 87.50 243 THR A C 1
ATOM 1934 O O . THR A 1 243 ? 10.098 4.191 8.026 1.00 87.50 243 THR A O 1
ATOM 1937 N N . ASN A 1 244 ? 9.041 6.030 8.753 1.00 86.12 244 ASN A N 1
ATOM 1938 C CA . ASN A 1 244 ? 9.433 6.853 7.602 1.00 86.12 244 ASN A CA 1
ATOM 1939 C C . ASN A 1 244 ? 10.939 7.155 7.537 1.00 86.12 244 ASN A C 1
ATOM 1941 O O . ASN A 1 244 ? 11.446 7.342 6.434 1.00 86.12 244 ASN A O 1
ATOM 1945 N N . LYS A 1 245 ? 11.663 7.214 8.668 1.00 80.81 245 LYS A N 1
ATOM 1946 C CA . LYS A 1 245 ? 13.134 7.379 8.652 1.00 80.81 245 LYS A CA 1
ATOM 1947 C C . LYS A 1 245 ? 13.831 6.220 7.942 1.00 80.81 245 LYS A C 1
ATOM 1949 O O . LYS A 1 245 ? 14.878 6.421 7.343 1.00 80.81 245 LYS A O 1
ATOM 1954 N N . TYR A 1 246 ? 13.229 5.035 7.989 1.00 78.12 246 TYR A N 1
ATOM 1955 C CA . TYR A 1 246 ? 13.677 3.842 7.271 1.00 78.12 246 TYR A CA 1
ATOM 1956 C C . TYR A 1 246 ? 12.919 3.639 5.955 1.00 78.12 246 TYR A C 1
ATOM 1958 O O . TYR A 1 246 ? 12.728 2.508 5.521 1.00 78.12 246 TYR A O 1
ATOM 1966 N N . LEU A 1 247 ? 12.437 4.728 5.348 1.00 77.75 247 LEU A N 1
ATOM 1967 C CA . LEU A 1 247 ? 11.752 4.742 4.051 1.00 77.75 247 LEU A CA 1
ATOM 1968 C C . LEU A 1 247 ? 10.460 3.918 3.976 1.00 77.75 247 LEU A C 1
ATOM 1970 O O . LEU A 1 247 ? 9.936 3.674 2.889 1.00 77.75 247 LEU A O 1
ATOM 1974 N N . GLY A 1 248 ? 9.924 3.508 5.123 1.00 84.88 248 GLY A N 1
ATOM 1975 C CA . GLY A 1 248 ? 8.687 2.753 5.202 1.00 84.88 248 GLY A CA 1
ATOM 1976 C C . GLY A 1 248 ? 7.456 3.650 5.252 1.00 84.88 248 GLY A C 1
ATOM 1977 O O . GLY A 1 248 ? 7.500 4.805 5.679 1.00 84.88 248 GLY A O 1
ATOM 1978 N N . SER A 1 249 ? 6.316 3.075 4.893 1.00 90.94 249 SER A N 1
ATOM 1979 C CA . SER A 1 249 ? 4.974 3.636 5.080 1.00 90.94 249 SER A CA 1
ATOM 1980 C C . SER A 1 249 ? 4.135 2.725 5.981 1.00 90.94 249 SER A C 1
ATOM 1982 O O . SER A 1 249 ? 4.599 1.651 6.369 1.00 90.94 249 SER A O 1
ATOM 1984 N N . VAL A 1 250 ? 2.884 3.103 6.281 1.00 93.50 250 VAL A N 1
ATOM 1985 C CA . VAL A 1 250 ? 1.928 2.206 6.967 1.00 93.50 250 VAL A CA 1
ATOM 1986 C C . VAL A 1 250 ? 1.831 0.874 6.221 1.00 93.50 250 VAL A C 1
ATOM 1988 O O . VAL A 1 250 ? 1.915 -0.192 6.831 1.00 93.50 250 VAL A O 1
ATOM 1991 N N . ARG A 1 251 ? 1.735 0.929 4.893 1.00 93.31 251 ARG A N 1
ATOM 1992 C CA . ARG A 1 251 ? 1.638 -0.245 4.036 1.00 93.31 251 ARG A CA 1
ATOM 1993 C C . ARG A 1 251 ? 2.892 -1.122 4.079 1.00 93.31 251 ARG A C 1
ATOM 1995 O O . ARG A 1 251 ? 2.749 -2.334 4.102 1.00 93.31 251 ARG A O 1
ATOM 2002 N N . CYS A 1 252 ? 4.096 -0.558 4.172 1.00 89.56 252 CYS A N 1
ATOM 2003 C CA . CYS A 1 252 ? 5.323 -1.364 4.296 1.00 89.56 252 CYS A CA 1
ATOM 2004 C C . CYS A 1 252 ? 5.365 -2.156 5.618 1.00 89.56 252 CYS A C 1
ATOM 2006 O O . CYS A 1 252 ? 5.976 -3.220 5.697 1.00 89.56 252 CYS A O 1
ATOM 2008 N N . THR A 1 253 ? 4.706 -1.658 6.674 1.00 90.38 253 THR A N 1
ATOM 2009 C CA . THR A 1 253 ? 4.735 -2.318 7.991 1.00 90.38 253 THR A CA 1
ATOM 2010 C C . THR A 1 253 ? 3.920 -3.602 8.062 1.00 90.38 253 THR A C 1
ATOM 2012 O O . THR A 1 253 ? 4.036 -4.324 9.055 1.00 90.38 253 THR A O 1
ATOM 2015 N N . CYS A 1 254 ? 3.086 -3.888 7.059 1.00 92.25 254 CYS A N 1
ATOM 2016 C CA . CYS A 1 254 ? 2.124 -4.971 7.142 1.00 92.25 254 CYS A CA 1
ATOM 2017 C C . CYS A 1 254 ? 1.845 -5.661 5.807 1.00 92.25 254 CYS A C 1
ATOM 2019 O O . CYS A 1 254 ? 2.066 -5.111 4.733 1.00 92.25 254 CYS A O 1
ATOM 2021 N N . THR A 1 255 ? 1.336 -6.884 5.889 1.00 89.75 255 THR A N 1
ATOM 2022 C CA . THR A 1 255 ? 0.895 -7.671 4.737 1.00 89.75 255 THR A CA 1
ATOM 2023 C C . THR A 1 255 ? -0.385 -8.422 5.078 1.00 89.75 255 THR A C 1
ATOM 2025 O O . THR A 1 255 ? -0.659 -8.725 6.243 1.00 89.75 255 THR A O 1
ATOM 2028 N N . GLU A 1 256 ? -1.199 -8.672 4.063 1.00 89.12 256 GLU A N 1
ATOM 2029 C CA . GLU A 1 256 ? -2.472 -9.371 4.199 1.00 89.12 256 GLU A CA 1
ATOM 2030 C C . GLU A 1 256 ? -2.217 -10.880 4.165 1.00 89.12 256 GLU A C 1
ATOM 2032 O O . GLU A 1 256 ? -1.576 -11.393 3.249 1.00 89.12 256 GLU A O 1
ATOM 2037 N N . MET A 1 257 ? -2.724 -11.594 5.168 1.00 85.62 257 MET A N 1
ATOM 2038 C CA . MET A 1 257 ? -2.619 -13.046 5.276 1.00 85.62 257 MET A CA 1
ATOM 2039 C C . MET A 1 257 ? -4.016 -13.663 5.121 1.00 85.62 257 MET A C 1
ATOM 2041 O O . MET A 1 257 ? -4.893 -13.356 5.933 1.00 85.62 257 MET A O 1
ATOM 2045 N N . PRO A 1 258 ? -4.254 -14.541 4.129 1.00 82.56 258 PRO A N 1
ATOM 2046 C CA . PRO A 1 258 ? -5.522 -15.244 3.980 1.00 82.56 258 PRO A CA 1
ATOM 2047 C C . PRO A 1 258 ? -5.920 -15.959 5.271 1.00 82.56 258 PRO A C 1
ATOM 2049 O O . PRO A 1 258 ? -5.087 -16.605 5.913 1.00 82.56 258 PRO A O 1
ATOM 2052 N N . LYS A 1 259 ? -7.204 -15.896 5.641 1.00 78.69 259 LYS A N 1
ATOM 2053 C CA . LYS A 1 259 ? -7.704 -16.561 6.858 1.00 78.69 259 LYS A CA 1
ATOM 2054 C C . LYS A 1 259 ? -7.476 -18.075 6.859 1.00 78.69 259 LYS A C 1
ATOM 2056 O O . LYS A 1 259 ? -7.298 -18.650 7.926 1.00 78.69 259 LYS A O 1
ATOM 2061 N N . SER A 1 260 ? -7.427 -18.705 5.684 1.00 77.12 260 SER A N 1
ATOM 2062 C CA . SER A 1 260 ? -7.085 -20.126 5.510 1.00 77.12 260 SER A CA 1
ATOM 2063 C C . SER A 1 260 ? -5.675 -20.481 5.991 1.00 77.12 260 SER A C 1
ATOM 2065 O O . SER A 1 260 ? -5.425 -21.635 6.330 1.00 77.12 260 SER A O 1
ATOM 2067 N N . LEU A 1 261 ? -4.766 -19.503 6.015 1.00 72.31 261 LEU A N 1
ATOM 2068 C CA . LEU A 1 261 ? -3.365 -19.658 6.402 1.00 72.31 261 LEU A CA 1
ATOM 2069 C C . LEU A 1 261 ? -3.065 -19.133 7.804 1.00 72.31 261 LEU A C 1
ATOM 2071 O O . LEU A 1 261 ? -1.932 -19.262 8.267 1.00 72.31 261 LEU A O 1
ATOM 2075 N N . ILE A 1 262 ? -4.064 -18.571 8.494 1.00 69.44 262 ILE A N 1
ATOM 2076 C CA . ILE A 1 262 ? -3.956 -18.329 9.928 1.00 69.44 262 ILE A CA 1
ATOM 2077 C C . ILE A 1 262 ? -3.693 -19.699 10.559 1.00 69.44 262 ILE A C 1
ATOM 2079 O O . ILE A 1 262 ? -4.533 -20.594 10.422 1.00 69.44 262 ILE A O 1
ATOM 2083 N N . PRO A 1 263 ? -2.546 -19.906 11.230 1.00 57.53 263 PRO A N 1
ATOM 2084 C CA . PRO A 1 263 ? -2.339 -21.159 11.928 1.00 57.53 263 PRO A CA 1
ATOM 2085 C C . PRO A 1 263 ? -3.501 -21.328 12.912 1.00 57.53 263 PRO A C 1
ATOM 2087 O O . PRO A 1 263 ? -3.993 -20.339 13.460 1.00 57.53 263 PRO A O 1
ATOM 2090 N N . THR A 1 264 ? -3.947 -22.553 13.183 1.00 47.88 264 THR A N 1
ATOM 2091 C CA . THR A 1 264 ? -4.739 -22.842 14.388 1.00 47.88 264 THR A CA 1
ATOM 2092 C C . THR A 1 264 ? -3.848 -22.571 15.606 1.00 47.88 264 THR A C 1
ATOM 2094 O O . THR A 1 264 ? -3.303 -23.486 16.216 1.00 47.88 264 THR A O 1
ATOM 2097 N N . VAL A 1 265 ? -3.579 -21.293 15.876 1.00 42.81 265 VAL A N 1
ATOM 2098 C CA . VAL A 1 265 ? -2.758 -20.805 16.974 1.00 42.81 265 VAL A CA 1
ATOM 2099 C C . VAL A 1 265 ? -3.627 -20.953 18.210 1.00 42.81 265 VAL A C 1
ATOM 2101 O O . VAL A 1 265 ? -4.668 -20.306 18.304 1.00 42.81 265 VAL A O 1
ATOM 2104 N N . ASN A 1 266 ? -3.209 -21.838 19.118 1.00 38.16 266 ASN A N 1
ATOM 2105 C CA . ASN A 1 266 ? -3.774 -21.974 20.457 1.00 38.16 266 ASN A CA 1
ATOM 2106 C C . ASN A 1 266 ? -4.025 -20.583 21.055 1.00 38.16 266 ASN A C 1
ATOM 2108 O O . ASN A 1 266 ? -3.108 -19.765 21.107 1.00 38.16 266 ASN A O 1
ATOM 2112 N N . ASP A 1 267 ? -5.253 -20.332 21.508 1.00 37.19 267 ASP A N 1
ATOM 2113 C CA . ASP A 1 267 ? -5.757 -19.040 21.997 1.00 37.19 267 ASP A CA 1
ATOM 2114 C C . ASP A 1 267 ? -5.073 -18.510 23.284 1.00 37.19 267 ASP A C 1
ATOM 2116 O O . ASP A 1 267 ? -5.541 -17.545 23.886 1.00 37.19 267 ASP A O 1
ATOM 2120 N N . GLU A 1 268 ? -3.943 -19.084 23.700 1.00 35.31 268 GLU A N 1
ATOM 2121 C CA . GLU A 1 268 ? -3.246 -18.772 24.948 1.00 35.31 268 GLU A CA 1
ATOM 2122 C C . GLU A 1 268 ? -1.738 -18.617 24.710 1.00 35.31 268 GLU A C 1
ATOM 2124 O O . GLU A 1 268 ? -0.961 -19.542 24.935 1.00 35.31 268 GLU A O 1
ATOM 2129 N N . LEU A 1 269 ? -1.289 -17.445 24.256 1.00 35.31 269 LEU A N 1
ATOM 2130 C CA . LEU A 1 269 ? 0.132 -17.089 24.310 1.00 35.31 269 LEU A CA 1
ATOM 2131 C C . LEU A 1 269 ? 0.292 -15.639 24.771 1.00 35.31 269 LEU A C 1
ATOM 2133 O O . LEU A 1 269 ? 0.064 -14.687 24.027 1.00 35.31 269 LEU A O 1
ATOM 2137 N N . GLU A 1 270 ? 0.686 -15.499 26.037 1.00 35.03 270 GLU A N 1
ATOM 2138 C CA . GLU A 1 270 ? 1.203 -14.262 26.613 1.00 35.03 270 GLU A CA 1
ATOM 2139 C C . GLU A 1 270 ? 2.462 -13.816 25.854 1.00 35.03 270 GLU A C 1
ATOM 2141 O O . GLU A 1 270 ? 3.343 -14.626 25.554 1.00 35.03 270 GLU A O 1
ATOM 2146 N N . PHE A 1 271 ? 2.559 -12.512 25.575 1.00 35.31 271 PHE A N 1
ATOM 2147 C CA . PHE A 1 271 ? 3.746 -11.865 25.013 1.00 35.31 271 PHE A CA 1
ATOM 2148 C C . PHE A 1 271 ? 4.982 -12.178 25.877 1.00 35.31 271 PHE A C 1
ATOM 2150 O O . PHE A 1 271 ? 5.213 -11.541 26.905 1.00 35.31 271 PHE A O 1
ATOM 2157 N N . LYS A 1 272 ? 5.813 -13.134 25.452 1.00 33.28 272 LYS A N 1
ATOM 2158 C CA . LYS A 1 272 ? 7.196 -13.250 25.921 1.00 33.28 272 LYS A CA 1
ATOM 2159 C C . LYS A 1 272 ? 8.088 -12.564 24.898 1.00 33.28 272 LYS A C 1
ATOM 2161 O O . LYS A 1 272 ? 8.118 -12.952 23.736 1.00 33.28 272 LYS A O 1
ATOM 2166 N N . LEU A 1 273 ? 8.764 -11.502 25.338 1.00 36.47 273 LEU A N 1
ATOM 2167 C CA . LEU A 1 273 ? 9.794 -10.821 24.559 1.00 36.47 273 LEU A CA 1
ATOM 2168 C C . LEU A 1 273 ? 10.824 -11.847 24.055 1.00 36.47 273 LEU A C 1
ATOM 2170 O O . LEU A 1 273 ? 11.253 -12.729 24.792 1.00 36.47 273 LEU A O 1
ATOM 2174 N N . PHE A 1 274 ? 11.134 -11.719 22.770 1.00 38.47 274 PHE A N 1
ATOM 2175 C CA . PHE A 1 274 ? 11.894 -12.619 21.908 1.00 38.47 274 PHE A CA 1
ATOM 2176 C C . PHE A 1 274 ? 13.212 -13.145 22.511 1.00 38.47 274 PHE A C 1
ATOM 2178 O O . PHE A 1 274 ? 14.210 -12.432 22.500 1.00 38.47 274 PHE A O 1
ATOM 2185 N N . ASP A 1 275 ? 13.239 -14.419 22.923 1.00 32.88 275 ASP A N 1
ATOM 2186 C CA . ASP A 1 275 ? 14.462 -15.130 23.358 1.00 32.88 275 ASP A CA 1
ATOM 2187 C C . ASP A 1 275 ? 14.846 -16.325 22.449 1.00 32.88 275 ASP A C 1
ATOM 2189 O O . ASP A 1 275 ? 15.797 -17.050 22.743 1.00 32.88 275 ASP A O 1
ATOM 2193 N N . SER A 1 276 ? 14.159 -16.564 21.319 1.00 35.34 276 SER A N 1
ATOM 2194 C CA . SER A 1 276 ? 14.458 -17.714 20.440 1.00 35.34 276 SER A CA 1
ATOM 2195 C C . SER A 1 276 ? 14.398 -17.388 18.935 1.00 35.34 276 SER A C 1
ATOM 2197 O O . SER A 1 276 ? 13.372 -16.923 18.443 1.00 35.34 276 SER A O 1
ATOM 2199 N N . PRO A 1 277 ? 15.460 -17.669 18.150 1.00 37.25 277 PRO A N 1
ATOM 2200 C CA . PRO A 1 277 ? 15.527 -17.327 16.725 1.00 37.25 277 PRO A CA 1
ATOM 2201 C C . PRO A 1 277 ? 14.904 -18.355 15.752 1.00 37.25 277 PRO A C 1
ATOM 2203 O O . PRO A 1 277 ? 15.021 -18.161 14.538 1.00 37.25 277 PRO A O 1
ATOM 2206 N N . LYS A 1 278 ? 14.272 -19.446 16.220 1.00 38.25 278 LYS A N 1
ATOM 2207 C CA . LYS A 1 278 ? 13.997 -20.639 15.377 1.00 38.25 278 LYS A CA 1
ATOM 2208 C C . LYS A 1 278 ? 12.534 -20.979 15.055 1.00 38.25 278 LYS A C 1
ATOM 2210 O O . LYS A 1 278 ? 12.295 -21.984 14.390 1.00 38.25 278 LYS A O 1
ATOM 2215 N N . THR A 1 279 ? 11.565 -20.155 15.423 1.00 46.09 279 THR A N 1
ATOM 2216 C CA . THR A 1 279 ? 10.136 -20.427 15.187 1.00 46.09 279 THR A CA 1
ATOM 2217 C C . THR A 1 279 ? 9.500 -19.267 14.414 1.00 46.09 279 THR A C 1
ATOM 2219 O O . THR A 1 279 ? 9.827 -18.103 14.643 1.00 46.09 279 THR A O 1
ATOM 2222 N N . GLN A 1 280 ? 8.640 -19.570 13.431 1.00 51.75 280 GLN A N 1
ATOM 2223 C CA . GLN A 1 280 ? 7.781 -18.575 12.772 1.00 51.75 280 GLN A CA 1
ATOM 2224 C C . GLN A 1 280 ? 6.719 -18.141 13.791 1.00 51.75 280 GLN A C 1
ATOM 2226 O O . GLN A 1 280 ? 5.610 -18.665 13.814 1.00 51.75 280 GLN A O 1
ATOM 2231 N N . GLU A 1 281 ? 7.104 -17.281 14.730 1.00 65.12 281 GLU A N 1
ATOM 2232 C CA . GLU A 1 281 ? 6.233 -16.872 15.828 1.00 65.12 281 GLU A CA 1
ATOM 2233 C C . GLU A 1 281 ? 5.329 -15.733 15.346 1.00 65.12 281 GLU A C 1
ATOM 2235 O O . GLU A 1 281 ? 5.735 -14.577 15.219 1.00 65.12 281 GLU A O 1
ATOM 2240 N N . PHE A 1 282 ? 4.099 -16.106 14.997 1.00 66.81 282 PHE A N 1
ATOM 2241 C CA . PHE A 1 282 ? 2.981 -15.195 14.803 1.00 66.81 282 PHE A CA 1
ATOM 2242 C C . PHE A 1 282 ? 2.314 -14.969 16.161 1.00 66.81 282 PHE A C 1
ATOM 2244 O O . PHE A 1 282 ? 1.851 -15.930 16.777 1.00 66.81 282 PHE A O 1
ATOM 2251 N N . TYR A 1 283 ? 2.213 -13.722 16.620 1.00 72.19 283 TYR A N 1
ATOM 2252 C CA . TYR A 1 283 ? 1.564 -13.410 17.900 1.00 72.19 283 TYR A CA 1
ATOM 2253 C C . TYR A 1 283 ? 0.247 -12.693 17.653 1.00 72.19 283 TYR A C 1
ATOM 2255 O O . TYR A 1 283 ? 0.234 -11.573 17.142 1.00 72.19 283 TYR A O 1
ATOM 2263 N N . LYS A 1 284 ? -0.866 -13.333 18.012 1.00 80.38 284 LYS A N 1
ATOM 2264 C CA . LYS A 1 284 ? -2.192 -12.723 17.901 1.00 80.38 284 LYS A CA 1
ATOM 2265 C C . LYS A 1 284 ? -2.293 -11.544 18.866 1.00 80.38 284 LYS A C 1
ATOM 2267 O O . LYS A 1 284 ? -2.026 -11.685 20.057 1.00 80.38 284 LYS A O 1
ATOM 2272 N N . VAL A 1 285 ? -2.711 -10.390 18.360 1.00 77.00 285 VAL A N 1
ATOM 2273 C CA . VAL A 1 285 ? -2.964 -9.208 19.185 1.00 77.00 285 VAL A CA 1
ATOM 2274 C C . VAL A 1 285 ? -4.421 -9.230 19.624 1.00 77.00 285 VAL A C 1
ATOM 2276 O O . VAL A 1 285 ? -5.329 -9.216 18.797 1.00 77.00 285 VAL A O 1
ATOM 2279 N N . GLN A 1 286 ? -4.651 -9.274 20.934 1.00 76.56 286 GLN A N 1
ATOM 2280 C CA . GLN A 1 286 ? -5.988 -9.212 21.516 1.00 76.56 286 GLN A CA 1
ATOM 2281 C C . GLN A 1 286 ? -6.176 -7.873 22.227 1.00 76.56 286 GLN A C 1
ATOM 2283 O O . GLN A 1 286 ? -5.391 -7.503 23.099 1.00 76.56 286 GLN A O 1
ATOM 2288 N N . ALA A 1 287 ? -7.238 -7.147 21.879 1.00 66.81 287 ALA A N 1
ATOM 2289 C CA . ALA A 1 287 ? -7.673 -6.011 22.678 1.00 66.81 287 ALA A CA 1
ATOM 2290 C C . ALA A 1 287 ? -8.312 -6.531 23.976 1.00 66.81 287 ALA A C 1
ATOM 2292 O O . ALA A 1 287 ? -9.278 -7.296 23.927 1.00 66.81 287 ALA A O 1
ATOM 2293 N N . SER A 1 288 ? -7.785 -6.129 25.134 1.00 54.94 288 SER A N 1
ATOM 2294 C CA . SER A 1 288 ? -8.441 -6.377 26.421 1.00 54.94 288 SER A CA 1
ATOM 2295 C C . SER A 1 288 ? -9.820 -5.711 26.418 1.00 54.94 288 SER A C 1
ATOM 2297 O O . SER A 1 288 ? -9.914 -4.514 26.135 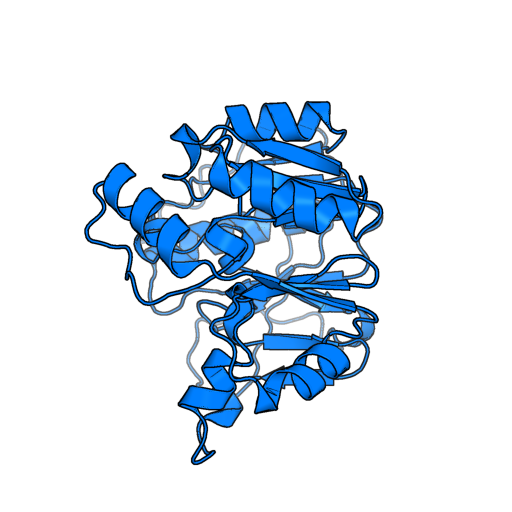1.00 54.94 288 SER A O 1
ATOM 2299 N N . ARG A 1 289 ? -10.873 -6.495 26.678 1.00 45.00 289 ARG A N 1
ATOM 2300 C CA . ARG A 1 289 ? -12.255 -6.002 26.789 1.00 45.00 289 ARG A CA 1
ATOM 2301 C C . ARG A 1 289 ? -12.434 -5.055 27.968 1.00 45.00 289 ARG A C 1
ATOM 2303 O O . ARG A 1 289 ? -11.802 -5.312 29.016 1.00 45.00 289 ARG A O 1
#

pLDDT: mean 78.05, std 18.64, range [31.66, 98.5]